Protein AF-A0A1M7YVD9-F1 (afdb_monomer)

Foldseek 3Di:
DLVLLLLQAPLFLDDDLVLLLLLLVHDVVVLVVLVVVLVVLVVQLVVLVVVCVVPVDPVSVVSNVVSVVVSVVSVVVSQVVSCVRRVDRPVDDDDSNRSSVSSCVVRNPLSSCLRRPLVSLLVLVVVCVVVVQLVVQLQVQCVLQQHHVVLVVQCNVCSVVVPPVSNVVSVVVRQVRNCVVVVDDPPDDSFRSLLVCLVVVVHLVQFDPSHDSPGPTRNDNSSNSSSSSSRNSVSVVVVVVVVVVVPPDDD

Solvent-accessible surface area (backbone atoms only — not comparable to full-atom values): 13728 Å² total; per-residue (Å²): 108,73,67,57,57,52,62,59,65,59,48,36,32,66,68,54,73,64,52,42,24,48,58,56,73,45,67,51,69,61,52,52,55,53,51,52,50,40,53,51,32,48,53,52,25,52,50,29,49,52,47,31,73,75,44,83,42,74,66,37,54,49,52,25,52,51,31,45,49,52,28,52,52,47,45,53,50,51,54,51,46,47,26,70,64,56,69,48,60,82,90,55,93,69,56,44,59,56,51,40,54,54,47,34,76,73,57,39,63,61,47,45,39,57,56,72,45,41,62,50,48,52,53,51,51,51,53,33,60,74,37,62,69,46,36,55,37,25,48,50,43,30,49,76,61,40,34,59,57,66,45,54,51,48,29,54,45,17,61,74,71,69,35,61,70,54,29,55,53,28,49,53,54,46,46,53,33,35,43,60,62,70,70,57,71,91,84,63,54,65,44,58,53,53,52,52,40,44,73,70,57,75,46,76,77,56,46,34,92,82,59,82,76,93,60,98,52,54,72,37,46,72,61,45,52,55,48,41,23,45,32,27,26,49,41,56,47,59,56,54,58,61,52,61,74,71,60,78,73,85,128

Structure (mmCIF, N/CA/C/O backbone):
data_AF-A0A1M7YVD9-F1
#
_entry.id   AF-A0A1M7YVD9-F1
#
loop_
_atom_site.group_PDB
_atom_site.id
_atom_site.type_symbol
_atom_site.label_atom_id
_atom_site.label_alt_id
_atom_site.label_comp_id
_atom_site.label_asym_id
_atom_site.label_entity_id
_atom_site.label_seq_id
_atom_site.pdbx_PDB_ins_code
_atom_site.Cartn_x
_atom_site.Cartn_y
_atom_site.Cartn_z
_atom_site.occupancy
_atom_site.B_iso_or_equiv
_atom_site.auth_seq_id
_atom_site.auth_comp_id
_atom_site.auth_asym_id
_atom_site.auth_atom_id
_atom_site.pdbx_PDB_model_num
ATOM 1 N N . MET A 1 1 ? 0.091 18.631 9.055 1.00 53.28 1 MET A N 1
ATOM 2 C CA . MET A 1 1 ? -1.143 17.851 9.308 1.00 53.28 1 MET A CA 1
ATOM 3 C C . MET A 1 1 ? -1.736 17.236 8.032 1.00 53.28 1 MET A C 1
ATOM 5 O O . MET A 1 1 ? -1.751 16.016 7.947 1.00 53.28 1 MET A O 1
ATOM 9 N N . LYS A 1 2 ? -2.105 18.024 7.000 1.00 52.66 2 LYS A N 1
ATOM 10 C CA . LYS A 1 2 ? -2.484 17.508 5.657 1.00 52.66 2 LYS A CA 1
ATOM 11 C C . LYS A 1 2 ? -1.470 16.511 5.047 1.00 52.66 2 LYS A C 1
ATOM 13 O O . LYS A 1 2 ? -1.916 15.484 4.547 1.00 52.66 2 LYS A O 1
ATOM 18 N N . PRO A 1 3 ? -0.136 16.718 5.162 1.00 58.41 3 PRO A N 1
ATOM 19 C CA . PRO A 1 3 ? 0.850 15.744 4.681 1.00 58.41 3 PRO A CA 1
ATOM 20 C C . PRO A 1 3 ? 0.773 14.391 5.394 1.00 58.41 3 PRO A C 1
ATOM 22 O O . PRO A 1 3 ? 0.978 13.362 4.770 1.00 58.41 3 PRO A O 1
ATOM 25 N N . LEU A 1 4 ? 0.427 14.388 6.683 1.00 61.03 4 LEU A N 1
ATOM 26 C CA . LEU A 1 4 ? 0.431 13.184 7.507 1.00 61.03 4 LEU A CA 1
ATOM 27 C C . LEU A 1 4 ? -0.834 12.339 7.286 1.00 61.03 4 LEU A C 1
ATOM 29 O O . LEU A 1 4 ? -0.740 11.124 7.198 1.00 61.03 4 LEU A O 1
ATOM 33 N N . LEU A 1 5 ? -2.000 12.966 7.080 1.00 59.59 5 LEU A N 1
ATOM 34 C CA . LEU A 1 5 ? -3.186 12.250 6.585 1.00 59.59 5 LEU A CA 1
ATOM 35 C C . LEU A 1 5 ? -2.995 11.732 5.151 1.00 59.59 5 LEU A C 1
ATOM 37 O O . LEU A 1 5 ? -3.434 10.625 4.847 1.00 59.59 5 LEU A O 1
ATOM 41 N N . ASN A 1 6 ? -2.311 12.497 4.291 1.00 59.50 6 ASN A N 1
ATOM 42 C CA . ASN A 1 6 ? -1.974 12.052 2.938 1.00 59.50 6 ASN A CA 1
ATOM 43 C C . ASN A 1 6 ? -1.026 10.845 2.944 1.00 59.50 6 ASN A C 1
ATOM 45 O O . ASN A 1 6 ? -1.178 9.958 2.115 1.00 59.50 6 ASN A O 1
ATOM 49 N N . GLN A 1 7 ? -0.101 10.770 3.903 1.00 58.12 7 GLN A N 1
ATOM 50 C CA . GLN A 1 7 ? 0.777 9.609 4.097 1.00 58.12 7 GLN A CA 1
ATOM 51 C C . GLN A 1 7 ? 0.029 8.347 4.564 1.00 58.12 7 GLN A C 1
ATOM 5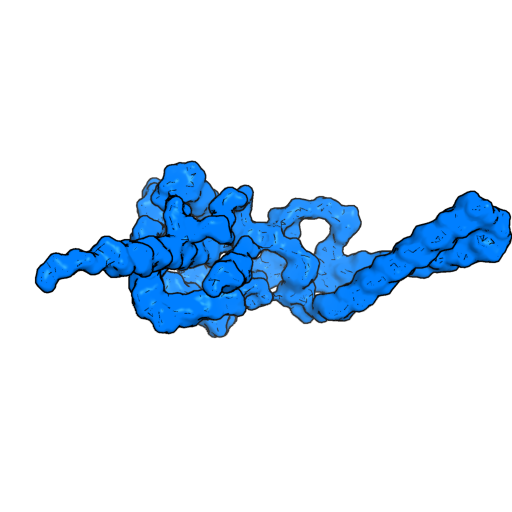3 O O . GLN A 1 7 ? 0.570 7.253 4.472 1.00 58.12 7 GLN A O 1
ATOM 58 N N . LEU A 1 8 ? -1.222 8.472 5.022 1.00 58.28 8 LEU A N 1
ATOM 59 C CA . LEU A 1 8 ? -2.100 7.349 5.373 1.00 58.28 8 LEU A CA 1
ATOM 60 C C . LEU A 1 8 ? -3.037 6.947 4.214 1.00 58.28 8 LEU A C 1
ATOM 62 O O . LEU A 1 8 ? -4.021 6.243 4.438 1.00 58.28 8 LEU A O 1
ATOM 66 N N . ASN A 1 9 ? -2.853 7.454 2.987 1.00 53.44 9 ASN A N 1
ATOM 67 C CA . ASN A 1 9 ? -3.842 7.287 1.909 1.00 53.44 9 ASN A CA 1
ATOM 68 C C . ASN A 1 9 ? -3.882 5.924 1.202 1.00 53.44 9 ASN A C 1
ATOM 70 O O . ASN A 1 9 ? -4.800 5.729 0.416 1.00 53.44 9 ASN A O 1
ATOM 74 N N . ASN A 1 10 ? -3.025 4.961 1.543 1.00 57.19 10 ASN A N 1
ATOM 75 C CA . ASN A 1 10 ? -2.865 3.759 0.716 1.00 57.19 10 ASN A CA 1
ATOM 76 C C . ASN A 1 10 ? -3.497 2.465 1.262 1.00 57.19 10 ASN A C 1
ATOM 78 O O . ASN A 1 10 ? -3.067 1.403 0.855 1.00 57.19 10 ASN A O 1
ATOM 82 N N . TYR A 1 11 ? -4.519 2.479 2.124 1.00 66.44 11 TYR A N 1
ATOM 83 C CA . TYR A 1 11 ? -5.196 1.236 2.589 1.00 66.44 11 TYR A CA 1
ATOM 84 C C . TYR A 1 11 ? -6.133 0.582 1.549 1.00 66.44 11 TYR A C 1
ATOM 86 O O . TYR A 1 11 ? -6.995 -0.229 1.888 1.00 66.44 11 TYR A O 1
ATOM 94 N N . THR A 1 12 ? -6.003 1.014 0.299 1.00 67.56 12 THR A N 1
ATOM 95 C CA . THR A 1 12 ? -6.588 0.420 -0.904 1.00 67.56 12 THR A CA 1
ATOM 96 C C . THR A 1 12 ? -5.657 -0.667 -1.444 1.00 67.56 12 THR A C 1
ATOM 98 O O . THR A 1 12 ? -4.489 -0.727 -1.070 1.00 67.56 12 THR A O 1
ATOM 101 N N . SER A 1 13 ? -6.110 -1.456 -2.412 1.00 61.38 13 SER A N 1
ATOM 102 C CA . SER A 1 13 ? -5.281 -2.441 -3.124 1.00 61.38 13 SER A CA 1
ATOM 103 C C . SER A 1 13 ? -4.131 -1.855 -3.952 1.00 61.38 13 SER A C 1
ATOM 105 O O . SER A 1 13 ? -3.308 -2.596 -4.483 1.00 61.38 13 SER A O 1
ATOM 107 N N . ILE A 1 14 ? -4.049 -0.528 -4.078 1.00 81.19 14 ILE A N 1
ATOM 108 C CA . ILE A 1 14 ? -3.004 0.151 -4.843 1.00 81.19 14 ILE A CA 1
ATOM 109 C C . ILE A 1 14 ? -1.654 0.019 -4.124 1.00 81.19 14 ILE A C 1
ATOM 111 O O . ILE A 1 14 ? -1.308 0.822 -3.258 1.00 81.19 14 ILE A O 1
ATOM 115 N N . LEU A 1 15 ? -0.882 -0.984 -4.536 1.00 85.38 15 LEU A N 1
ATOM 116 C CA . LEU A 1 15 ? 0.539 -1.126 -4.244 1.00 85.38 15 LEU A CA 1
ATOM 117 C C . LEU A 1 15 ? 1.333 -0.700 -5.482 1.00 85.38 15 LEU A C 1
ATOM 119 O O . LEU A 1 15 ? 1.140 -1.250 -6.567 1.00 85.38 15 LEU A O 1
ATOM 123 N N . ASP A 1 16 ? 2.208 0.291 -5.333 1.00 87.94 16 ASP A N 1
ATOM 124 C CA . ASP A 1 16 ? 3.197 0.611 -6.367 1.00 87.94 16 ASP A CA 1
ATOM 125 C C . ASP A 1 16 ? 4.454 -0.264 -6.225 1.00 87.94 16 ASP A C 1
ATOM 127 O O . ASP A 1 16 ? 4.611 -1.028 -5.271 1.00 87.94 16 ASP A O 1
ATOM 131 N N . ILE A 1 17 ? 5.366 -0.142 -7.188 1.00 88.44 17 ILE A N 1
ATOM 132 C CA . ILE A 1 17 ? 6.597 -0.933 -7.227 1.00 88.44 17 ILE A CA 1
ATOM 133 C C . ILE A 1 17 ? 7.493 -0.717 -5.996 1.00 88.44 17 ILE A C 1
ATOM 135 O O . ILE A 1 17 ? 8.147 -1.659 -5.566 1.00 88.44 17 ILE A O 1
ATOM 139 N N . GLU A 1 18 ? 7.495 0.472 -5.384 1.00 91.25 18 GLU A N 1
ATOM 140 C CA . GLU A 1 18 ? 8.253 0.720 -4.152 1.00 91.25 18 GLU A CA 1
ATOM 141 C C . GLU A 1 18 ? 7.679 -0.109 -3.005 1.00 91.25 18 GLU A C 1
ATOM 143 O O . GLU A 1 18 ? 8.423 -0.801 -2.311 1.00 91.25 18 GLU A O 1
ATOM 148 N N . HIS A 1 19 ? 6.351 -0.117 -2.856 1.00 91.62 19 HIS A N 1
ATOM 149 C CA . HIS A 1 19 ? 5.692 -0.953 -1.857 1.00 91.62 19 HIS A CA 1
ATOM 150 C C . HIS A 1 19 ? 5.994 -2.438 -2.070 1.00 91.62 19 HIS A C 1
ATOM 152 O O . HIS A 1 19 ? 6.254 -3.136 -1.095 1.00 91.62 19 HIS A O 1
ATOM 158 N N . LEU A 1 20 ? 5.998 -2.927 -3.316 1.00 93.31 20 LEU A N 1
ATOM 159 C CA . LEU A 1 20 ? 6.309 -4.333 -3.609 1.00 93.31 20 LEU A CA 1
ATOM 160 C C . LEU A 1 20 ? 7.715 -4.717 -3.141 1.00 93.31 20 LEU A C 1
ATOM 162 O O . LEU A 1 20 ? 7.870 -5.734 -2.470 1.00 93.31 20 LEU A O 1
ATOM 166 N N . TYR A 1 21 ? 8.714 -3.882 -3.434 1.00 94.12 21 TYR A N 1
ATOM 167 C CA . TYR A 1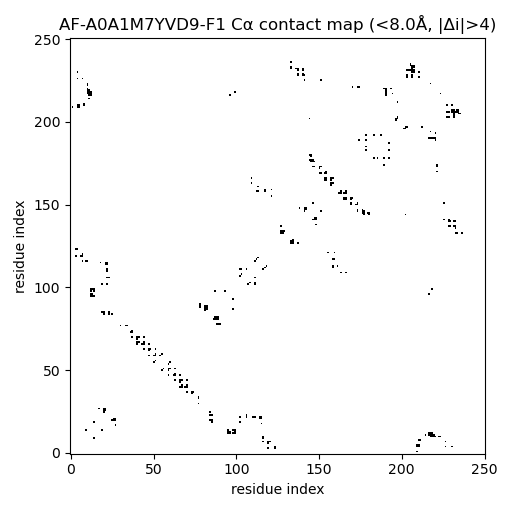 21 ? 10.089 -4.088 -2.974 1.00 94.12 21 TYR A CA 1
ATOM 168 C C . TYR A 1 21 ? 10.193 -4.034 -1.444 1.00 94.12 21 TYR A C 1
ATOM 170 O O . TYR A 1 21 ? 10.809 -4.904 -0.834 1.00 94.12 21 TYR A O 1
ATOM 178 N N . VAL A 1 22 ? 9.527 -3.069 -0.804 1.00 93.00 22 VAL A N 1
ATOM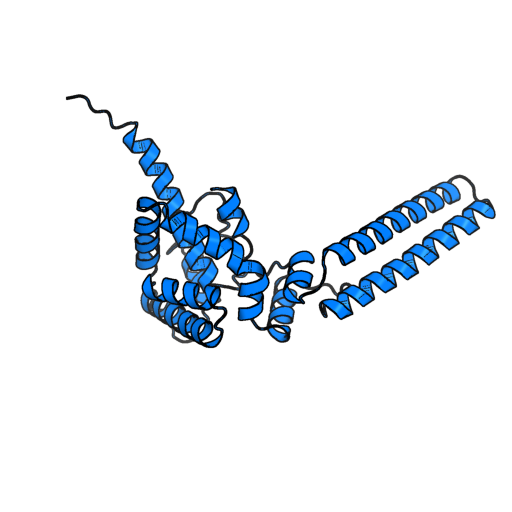 179 C CA . VAL A 1 22 ? 9.513 -2.944 0.663 1.00 93.00 22 VAL A CA 1
ATOM 180 C C . VAL A 1 22 ? 8.846 -4.152 1.331 1.00 93.00 22 VAL A C 1
ATOM 182 O O . VAL A 1 22 ? 9.345 -4.645 2.339 1.00 93.00 22 VAL A O 1
ATOM 185 N N . ILE A 1 23 ? 7.747 -4.665 0.771 1.00 94.31 23 ILE A N 1
ATOM 186 C CA . ILE A 1 23 ? 7.082 -5.878 1.266 1.00 94.31 23 ILE A CA 1
ATOM 187 C C . ILE A 1 23 ? 7.981 -7.105 1.060 1.00 94.31 23 ILE A C 1
ATOM 189 O O . ILE A 1 23 ? 8.101 -7.916 1.977 1.00 94.31 23 ILE A O 1
ATOM 193 N N . ALA A 1 24 ? 8.642 -7.222 -0.093 1.00 94.00 24 ALA A N 1
ATOM 194 C CA . ALA A 1 24 ? 9.581 -8.306 -0.377 1.00 94.00 24 ALA A CA 1
ATOM 195 C C . ALA A 1 24 ? 10.853 -8.262 0.493 1.00 94.00 24 ALA A C 1
ATOM 197 O O . ALA A 1 24 ? 11.535 -9.273 0.631 1.00 94.00 24 ALA A O 1
ATOM 198 N N . GLY A 1 25 ? 11.152 -7.118 1.121 1.00 92.88 25 GLY A N 1
ATOM 199 C CA . GLY A 1 25 ? 12.389 -6.908 1.876 1.00 92.88 25 GLY A CA 1
ATOM 200 C C . GLY A 1 25 ? 13.597 -6.601 0.985 1.00 92.88 25 GLY A C 1
ATOM 201 O O . GLY A 1 25 ? 14.733 -6.784 1.416 1.00 92.88 25 GLY A O 1
ATOM 202 N N . GLU A 1 26 ? 13.353 -6.131 -0.237 1.00 93.62 26 GLU A N 1
ATOM 203 C CA . GLU A 1 26 ? 14.354 -5.924 -1.283 1.00 93.62 26 GLU A CA 1
ATOM 204 C C . GLU A 1 26 ? 14.733 -4.441 -1.452 1.00 93.62 26 GLU A C 1
ATOM 206 O O . GLU A 1 26 ? 13.961 -3.523 -1.152 1.00 93.62 26 GLU A O 1
ATOM 211 N N . ASP A 1 27 ? 15.940 -4.182 -1.966 1.00 88.94 27 ASP A N 1
ATOM 212 C CA . ASP A 1 27 ? 16.470 -2.821 -2.120 1.00 88.94 27 ASP A CA 1
ATOM 213 C C . ASP A 1 27 ? 15.881 -2.094 -3.342 1.00 88.94 27 ASP A C 1
ATOM 215 O O . ASP A 1 27 ? 16.380 -2.170 -4.471 1.00 88.94 27 ASP A O 1
ATOM 219 N N . TYR A 1 28 ? 14.848 -1.289 -3.092 1.00 90.94 28 TYR A N 1
ATOM 220 C CA . TYR A 1 28 ? 14.235 -0.431 -4.106 1.00 90.94 28 TYR A CA 1
ATOM 221 C C . TYR A 1 28 ? 15.222 0.557 -4.766 1.00 90.94 28 TYR A C 1
ATOM 223 O O . TYR A 1 28 ? 15.059 0.934 -5.931 1.00 90.94 28 TYR A O 1
ATOM 231 N N . SER A 1 29 ? 16.286 0.976 -4.071 1.00 92.00 29 SER A N 1
ATOM 232 C CA . SER A 1 29 ? 17.274 1.904 -4.634 1.00 92.00 29 SER A CA 1
ATOM 233 C C . SER A 1 29 ? 18.120 1.247 -5.732 1.00 92.00 29 SER A C 1
ATOM 235 O O . SER A 1 29 ? 18.420 1.880 -6.756 1.00 92.00 29 SER A O 1
ATOM 237 N N . ALA A 1 30 ? 18.429 -0.044 -5.577 1.00 90.00 30 ALA A N 1
ATOM 238 C CA . ALA A 1 30 ? 19.088 -0.845 -6.598 1.00 90.00 30 ALA A CA 1
ATOM 239 C C . ALA A 1 30 ? 18.198 -1.004 -7.840 1.00 90.00 30 ALA A C 1
ATOM 241 O O . ALA A 1 30 ? 18.676 -0.791 -8.962 1.00 90.00 30 ALA A O 1
ATOM 242 N N . PHE A 1 31 ? 16.900 -1.271 -7.648 1.00 92.38 31 PHE A N 1
ATOM 243 C CA . PHE A 1 31 ? 15.910 -1.279 -8.729 1.00 92.38 31 PHE A CA 1
ATOM 244 C C . PHE A 1 31 ? 15.888 0.058 -9.484 1.00 92.38 31 PHE A C 1
ATOM 246 O O . PHE A 1 31 ? 16.032 0.086 -10.708 1.00 92.38 31 PHE A O 1
ATOM 253 N N . LEU A 1 32 ? 15.793 1.186 -8.771 1.00 93.50 32 LEU A N 1
ATOM 254 C CA . LEU A 1 32 ? 15.747 2.517 -9.385 1.00 93.50 32 LEU A CA 1
ATOM 255 C C . LEU A 1 32 ? 16.978 2.808 -10.250 1.00 93.50 32 LEU A C 1
ATOM 257 O O . LEU A 1 32 ? 16.860 3.430 -11.311 1.00 93.50 32 LEU A O 1
ATOM 261 N N . LYS A 1 33 ? 18.163 2.362 -9.821 1.00 92.56 33 LYS A N 1
ATOM 262 C CA . LYS A 1 33 ? 19.398 2.506 -10.601 1.00 92.56 33 LYS A CA 1
ATOM 263 C C . LYS A 1 33 ? 19.323 1.725 -11.916 1.00 92.56 33 LYS A C 1
ATOM 265 O O . LYS A 1 33 ? 19.666 2.280 -12.961 1.00 92.56 33 LYS A O 1
ATOM 270 N N . GLN A 1 34 ? 18.853 0.478 -11.877 1.00 91.06 34 GLN A N 1
ATOM 271 C CA . GLN A 1 34 ? 18.685 -0.353 -13.075 1.00 91.06 34 GLN A CA 1
ATOM 272 C C . GLN A 1 34 ? 17.603 0.211 -14.006 1.00 91.06 34 GLN A C 1
ATOM 274 O O . GLN A 1 34 ? 17.831 0.361 -15.206 1.00 91.06 34 GLN A O 1
ATOM 279 N N . TYR A 1 35 ? 16.461 0.627 -13.457 1.00 93.31 35 TYR A N 1
ATOM 280 C CA . TYR A 1 35 ? 15.385 1.257 -14.220 1.00 93.31 35 TYR A CA 1
ATOM 281 C C . TYR A 1 35 ? 15.864 2.511 -14.968 1.00 93.31 35 TYR A C 1
ATOM 283 O O . TYR A 1 35 ? 15.629 2.655 -16.169 1.00 93.31 35 TYR A O 1
ATOM 291 N N . ARG A 1 36 ? 16.621 3.396 -14.302 1.00 95.50 36 ARG A N 1
ATOM 292 C CA . ARG A 1 36 ? 17.217 4.583 -14.945 1.00 95.50 36 ARG A CA 1
ATOM 293 C C . ARG A 1 36 ? 18.151 4.216 -16.097 1.00 95.50 36 ARG A C 1
ATOM 295 O O . ARG A 1 36 ? 18.177 4.924 -17.104 1.00 95.50 36 ARG A O 1
ATOM 302 N N . HIS A 1 37 ? 18.889 3.116 -15.976 1.00 96.19 37 HIS A N 1
ATOM 303 C CA . HIS A 1 37 ? 19.753 2.632 -17.047 1.00 96.19 37 HIS A CA 1
ATOM 304 C C . HIS A 1 37 ? 18.944 2.148 -18.264 1.00 96.19 37 HIS A C 1
ATOM 306 O O . HIS A 1 37 ? 19.262 2.520 -19.394 1.00 96.19 37 HIS A O 1
ATOM 312 N N . VAL A 1 38 ? 17.836 1.429 -18.051 1.00 95.56 38 VAL A N 1
ATOM 313 C CA . VAL A 1 38 ? 16.900 1.048 -19.129 1.00 95.56 38 VAL A CA 1
ATOM 314 C C . VAL A 1 38 ? 16.303 2.280 -19.819 1.00 95.56 38 VAL A C 1
ATOM 316 O O . VAL A 1 38 ? 16.230 2.324 -21.051 1.00 95.56 38 VAL A O 1
ATOM 319 N N . VAL A 1 39 ? 15.918 3.311 -19.058 1.00 96.31 39 VAL A N 1
ATOM 320 C CA . VAL A 1 39 ? 15.420 4.584 -19.614 1.00 96.31 39 VAL A CA 1
ATOM 321 C C . VAL A 1 39 ? 16.489 5.260 -20.478 1.00 96.31 39 VAL A C 1
ATOM 323 O O . VAL A 1 39 ? 16.202 5.674 -21.603 1.00 96.31 39 VAL A O 1
ATOM 326 N N . TYR A 1 40 ? 17.737 5.313 -20.005 1.00 97.38 40 TYR A N 1
ATOM 327 C CA . TYR A 1 40 ? 18.863 5.837 -20.780 1.00 97.38 40 TYR A CA 1
ATOM 328 C C . TYR A 1 40 ? 19.062 5.076 -22.103 1.00 97.38 40 TYR A C 1
ATOM 330 O O . TYR A 1 40 ? 19.119 5.696 -23.168 1.00 97.38 40 TYR A O 1
ATOM 338 N N . LEU A 1 41 ? 19.096 3.739 -22.067 1.00 97.56 41 LEU A N 1
ATOM 339 C CA . LEU A 1 41 ? 19.253 2.902 -23.265 1.00 97.56 41 LEU A CA 1
ATOM 340 C C . LEU A 1 41 ? 18.075 3.044 -24.237 1.00 97.56 41 LEU A C 1
ATOM 342 O O . LEU A 1 41 ? 18.256 2.983 -25.457 1.00 97.56 41 LEU A O 1
ATOM 346 N N . THR A 1 42 ? 16.874 3.289 -23.713 1.00 96.81 42 THR A N 1
ATOM 347 C CA . THR A 1 42 ? 15.686 3.602 -24.516 1.00 96.81 42 THR A CA 1
ATOM 348 C C . THR A 1 42 ? 15.868 4.918 -25.268 1.00 96.81 42 THR A C 1
ATOM 350 O O . THR A 1 42 ? 15.675 4.956 -26.485 1.00 96.81 42 THR A O 1
ATOM 353 N N . GLY A 1 43 ? 16.323 5.973 -24.586 1.00 97.25 43 GLY A N 1
ATOM 354 C CA . GLY A 1 43 ? 16.640 7.258 -25.216 1.00 97.25 43 GLY A CA 1
ATOM 355 C C . GLY A 1 43 ? 17.745 7.142 -26.271 1.00 97.25 43 GLY A C 1
ATOM 356 O O . GLY A 1 43 ? 17.617 7.681 -27.370 1.00 97.25 43 GLY A O 1
ATOM 357 N N . LEU A 1 44 ? 18.796 6.366 -25.990 1.00 97.44 44 LEU A N 1
ATOM 358 C CA . LEU A 1 44 ? 19.880 6.105 -26.940 1.00 97.44 44 LEU A CA 1
ATOM 359 C C . LEU A 1 44 ? 19.382 5.364 -28.192 1.00 97.44 44 LEU A C 1
ATOM 361 O O . LEU A 1 44 ? 19.751 5.707 -29.317 1.00 97.44 44 LEU A O 1
ATOM 365 N N . THR A 1 45 ? 18.505 4.376 -28.012 1.00 97.19 45 THR A N 1
ATOM 366 C CA . THR A 1 45 ? 17.895 3.625 -29.118 1.00 97.19 45 THR A CA 1
ATOM 367 C C . THR A 1 45 ? 17.028 4.533 -29.990 1.00 97.19 45 THR A C 1
ATOM 369 O O . THR A 1 45 ? 17.148 4.504 -31.218 1.00 97.19 45 THR A O 1
ATOM 372 N N . GLN A 1 46 ? 16.209 5.392 -29.376 1.00 97.12 46 GLN A N 1
ATOM 373 C CA . GLN A 1 46 ? 15.394 6.386 -30.083 1.00 97.12 46 GLN A CA 1
ATOM 374 C C . GLN A 1 46 ? 16.260 7.402 -30.839 1.00 97.12 46 GLN A C 1
ATOM 376 O O . GLN A 1 46 ? 15.988 7.698 -32.004 1.00 97.12 46 GLN A O 1
ATOM 381 N N . TYR A 1 47 ? 17.340 7.891 -30.223 1.00 97.56 47 TYR A N 1
ATOM 382 C CA . TYR A 1 47 ? 18.298 8.782 -30.876 1.00 97.56 47 TYR A CA 1
ATOM 383 C C . TYR A 1 47 ? 18.868 8.147 -32.150 1.00 97.56 47 TYR A C 1
ATOM 385 O O . TYR A 1 47 ? 18.781 8.736 -33.230 1.00 97.56 47 TYR A O 1
ATOM 393 N N . TRP A 1 48 ? 19.390 6.921 -32.063 1.00 97.56 48 TRP A N 1
ATOM 394 C CA . TRP A 1 48 ? 19.965 6.246 -33.228 1.00 97.56 48 TRP A CA 1
ATOM 395 C C . TRP A 1 48 ? 18.921 5.879 -34.280 1.00 97.56 48 TRP A C 1
ATOM 397 O O . TRP A 1 48 ? 19.217 5.928 -35.474 1.00 97.56 48 TRP A O 1
ATOM 407 N N . GLN A 1 49 ? 17.681 5.601 -33.873 1.00 96.94 49 GLN A N 1
ATOM 408 C CA . GLN A 1 49 ? 16.566 5.435 -34.801 1.00 96.94 49 GLN A CA 1
ATOM 409 C C . GLN A 1 49 ? 16.301 6.720 -35.601 1.00 96.94 49 GLN A C 1
ATOM 411 O O . GLN A 1 49 ? 16.085 6.659 -36.813 1.00 96.94 49 GLN A O 1
ATOM 416 N N . LEU A 1 50 ? 16.345 7.891 -34.955 1.00 96.88 50 LEU A N 1
ATOM 417 C CA . LEU A 1 50 ? 16.205 9.182 -35.632 1.00 96.88 50 LEU A CA 1
ATOM 418 C C . LEU A 1 50 ? 17.378 9.452 -36.581 1.00 96.88 50 LEU A C 1
ATOM 420 O O . LEU A 1 50 ? 17.153 9.872 -37.716 1.00 96.88 50 LEU A O 1
ATOM 424 N N . GLN A 1 51 ? 18.615 9.163 -36.166 1.00 96.81 51 GLN A N 1
ATOM 425 C CA . GLN A 1 51 ? 19.786 9.305 -37.041 1.00 96.81 51 GLN A CA 1
ATOM 426 C C . GLN A 1 51 ? 19.706 8.383 -38.264 1.00 96.81 51 GLN A C 1
ATOM 428 O O . GLN A 1 51 ? 20.018 8.806 -39.374 1.00 96.81 51 GLN A O 1
ATOM 433 N N . LEU A 1 52 ? 19.213 7.153 -38.093 1.00 94.75 52 LEU A N 1
ATOM 434 C CA . LEU A 1 52 ? 18.940 6.220 -39.189 1.00 94.75 52 LEU A CA 1
ATOM 435 C C . LEU A 1 52 ? 17.904 6.743 -40.181 1.00 94.75 52 LEU A C 1
ATOM 437 O O . LEU A 1 52 ? 18.084 6.594 -41.390 1.00 94.75 52 LEU A O 1
ATOM 441 N N . LYS A 1 53 ? 16.819 7.342 -39.672 1.00 94.69 53 LYS A N 1
ATOM 442 C CA . LYS A 1 53 ? 15.782 7.962 -40.505 1.00 94.69 53 LYS A CA 1
ATOM 443 C C . LYS A 1 53 ? 16.340 9.143 -41.301 1.00 94.69 53 LYS A C 1
ATOM 445 O O . LYS A 1 53 ? 15.971 9.296 -42.459 1.00 94.69 53 LYS A O 1
ATOM 450 N N . LYS A 1 54 ? 17.250 9.931 -40.712 1.00 94.69 54 LYS A N 1
ATOM 451 C CA . LYS A 1 54 ? 17.923 11.058 -41.381 1.00 94.69 54 LYS A CA 1
ATOM 452 C C . LYS A 1 54 ? 18.951 10.602 -42.418 1.00 94.69 54 LYS A C 1
ATOM 454 O O . LYS A 1 54 ? 18.986 11.135 -43.520 1.00 94.69 54 LYS A O 1
ATOM 459 N N . ARG A 1 55 ? 19.806 9.635 -42.071 1.00 92.62 55 ARG A N 1
ATOM 460 C CA . ARG A 1 55 ? 20.875 9.136 -42.946 1.00 92.62 55 ARG A CA 1
ATOM 461 C C . ARG A 1 55 ? 21.111 7.645 -42.715 1.00 92.62 55 ARG A C 1
ATOM 463 O O . ARG A 1 55 ? 21.598 7.227 -41.663 1.00 92.62 55 ARG A O 1
ATOM 470 N N . ARG A 1 56 ? 20.829 6.836 -43.737 1.00 90.25 56 ARG A N 1
ATOM 471 C CA . ARG A 1 56 ? 20.988 5.372 -43.707 1.00 90.25 56 ARG A CA 1
ATOM 472 C C . ARG A 1 56 ? 22.437 4.945 -43.978 1.00 90.25 56 ARG A C 1
ATOM 474 O O . ARG A 1 56 ? 22.720 4.319 -44.991 1.00 90.25 56 ARG A O 1
ATOM 481 N N . THR A 1 57 ? 23.364 5.303 -43.090 1.00 95.00 57 THR A N 1
ATOM 482 C CA . THR A 1 57 ? 24.765 4.846 -43.169 1.00 95.00 57 THR A CA 1
ATOM 483 C C . THR A 1 57 ? 24.948 3.493 -42.479 1.00 95.00 57 THR A C 1
ATOM 485 O O . THR A 1 57 ? 24.213 3.162 -41.545 1.00 95.00 57 THR A O 1
ATOM 488 N N . ALA A 1 58 ? 25.968 2.730 -42.887 1.00 93.75 58 ALA A N 1
ATOM 489 C CA . ALA A 1 58 ? 26.349 1.487 -42.209 1.00 93.75 58 ALA A CA 1
ATOM 490 C C . ALA A 1 58 ? 26.692 1.717 -40.722 1.00 93.75 58 ALA A C 1
ATOM 492 O O . ALA A 1 58 ? 26.326 0.911 -39.871 1.00 93.75 58 ALA A O 1
ATOM 493 N N . SER A 1 59 ? 27.317 2.857 -40.399 1.00 94.31 59 SER A N 1
ATOM 494 C CA . SER A 1 59 ? 27.618 3.254 -39.016 1.00 94.31 59 SER A CA 1
ATOM 495 C C . SER A 1 59 ? 26.347 3.475 -38.183 1.00 94.31 59 SER A C 1
ATOM 497 O O . SER A 1 59 ? 26.183 2.866 -37.128 1.00 94.31 59 SER A O 1
ATOM 499 N N . ASN A 1 60 ? 25.378 4.243 -38.695 1.00 94.06 60 ASN A N 1
ATOM 500 C CA . ASN A 1 60 ? 24.113 4.484 -37.992 1.00 94.06 60 ASN A CA 1
ATOM 501 C C . ASN A 1 60 ? 23.309 3.186 -37.806 1.00 94.06 60 ASN A C 1
ATOM 503 O O . ASN A 1 60 ? 22.705 2.974 -36.755 1.00 94.06 60 ASN A O 1
ATOM 507 N N . GLN A 1 61 ? 23.321 2.295 -38.807 1.00 94.38 61 GLN A N 1
ATOM 508 C CA . GLN A 1 61 ? 22.725 0.960 -38.688 1.00 94.38 61 GLN A CA 1
ATOM 509 C C . GLN A 1 61 ? 23.392 0.135 -37.582 1.00 94.38 61 GLN A C 1
ATOM 511 O O . GLN A 1 61 ? 22.684 -0.511 -36.807 1.00 94.38 61 GLN A O 1
ATOM 516 N N . LYS A 1 62 ? 24.728 0.163 -37.494 1.00 96.50 62 LYS A N 1
ATOM 517 C CA . LYS A 1 62 ? 25.493 -0.533 -36.454 1.00 96.50 62 LYS A CA 1
ATOM 518 C C . LYS A 1 62 ? 25.137 -0.007 -35.061 1.00 96.50 62 LYS A C 1
ATOM 520 O O . LYS A 1 62 ? 24.687 -0.793 -34.232 1.00 96.50 62 LYS A O 1
ATOM 525 N N . HIS A 1 63 ? 25.220 1.304 -34.839 1.00 96.75 63 HIS A N 1
ATOM 526 C CA . HIS A 1 63 ? 24.922 1.908 -33.538 1.00 96.75 63 HIS A CA 1
ATOM 527 C C . HIS A 1 63 ? 23.481 1.675 -33.075 1.00 96.75 63 HIS A C 1
ATOM 529 O O . HIS A 1 63 ? 23.249 1.369 -31.909 1.00 96.75 63 HIS A O 1
ATOM 535 N N . PHE A 1 64 ? 22.503 1.745 -33.982 1.00 97.25 64 PHE A N 1
ATOM 536 C CA . PHE A 1 64 ? 21.120 1.413 -33.638 1.00 97.25 64 PHE A CA 1
ATOM 537 C C . PHE A 1 64 ? 20.953 -0.051 -33.229 1.00 97.25 64 PHE A C 1
ATOM 539 O O . PHE A 1 64 ? 20.258 -0.334 -32.257 1.00 97.25 64 PHE A O 1
ATOM 546 N N . ARG A 1 65 ? 21.577 -0.991 -33.953 1.00 96.88 65 ARG A N 1
ATOM 547 C CA . ARG A 1 65 ? 21.519 -2.419 -33.603 1.00 96.88 65 ARG A CA 1
ATOM 548 C C . ARG A 1 65 ? 22.169 -2.686 -32.248 1.00 96.88 65 ARG A C 1
ATOM 550 O O . ARG A 1 65 ? 21.604 -3.436 -31.459 1.00 96.88 65 ARG A O 1
ATOM 557 N N . GLU A 1 66 ? 23.313 -2.063 -31.974 1.00 97.19 66 GLU A N 1
ATOM 558 C CA . GLU A 1 66 ? 24.014 -2.165 -30.689 1.00 97.19 66 GLU A CA 1
ATOM 559 C C . GLU A 1 66 ? 23.167 -1.602 -29.543 1.00 97.19 66 GLU A C 1
ATOM 561 O O . GLU A 1 66 ? 22.923 -2.312 -28.568 1.00 97.19 66 GLU A O 1
ATOM 566 N N . ALA A 1 67 ? 22.642 -0.381 -29.691 1.00 96.12 67 ALA A N 1
ATOM 567 C CA . ALA A 1 67 ? 21.785 0.251 -28.689 1.00 96.12 67 ALA A CA 1
ATOM 568 C C . ALA A 1 67 ? 20.509 -0.564 -28.433 1.00 96.12 67 ALA A C 1
ATOM 570 O O . ALA A 1 67 ? 20.181 -0.843 -27.283 1.00 96.12 67 ALA A O 1
ATOM 571 N N . ARG A 1 68 ? 19.842 -1.035 -29.497 1.00 97.31 68 ARG A N 1
ATOM 572 C CA . ARG A 1 68 ? 18.638 -1.870 -29.390 1.00 97.31 68 ARG A CA 1
ATOM 573 C C . ARG A 1 68 ? 18.923 -3.205 -28.700 1.00 97.31 68 ARG A C 1
ATOM 575 O O . ARG A 1 68 ? 18.110 -3.653 -27.898 1.00 97.31 68 ARG A O 1
ATOM 582 N N . LYS A 1 69 ? 20.060 -3.849 -28.996 1.00 97.81 69 LYS A N 1
ATOM 583 C CA . LYS A 1 69 ? 20.468 -5.099 -28.336 1.00 97.81 69 LYS A CA 1
ATOM 584 C C . LYS A 1 69 ? 20.758 -4.868 -26.852 1.00 97.81 69 LYS A C 1
ATOM 586 O O . LYS A 1 69 ? 20.288 -5.639 -26.024 1.00 97.81 69 LYS A O 1
ATOM 591 N N . ALA A 1 70 ? 21.489 -3.804 -26.517 1.00 96.75 70 ALA A N 1
ATOM 592 C CA . ALA A 1 70 ? 21.767 -3.438 -25.130 1.00 96.75 70 ALA A CA 1
ATOM 593 C C . ALA A 1 70 ? 20.473 -3.140 -24.356 1.00 96.75 70 ALA A C 1
ATOM 595 O O . ALA A 1 70 ? 20.279 -3.679 -23.271 1.00 96.75 70 ALA A O 1
ATOM 596 N N . GLN A 1 71 ? 19.558 -2.360 -24.943 1.00 96.94 71 GLN A N 1
ATOM 597 C CA . GLN A 1 71 ? 18.247 -2.065 -24.363 1.00 96.94 71 GLN A CA 1
ATOM 598 C C . GLN A 1 71 ? 17.442 -3.345 -24.100 1.00 96.94 71 GLN A C 1
ATOM 600 O O . GLN A 1 71 ? 16.913 -3.508 -23.006 1.00 96.94 71 GLN A O 1
ATOM 605 N N . ALA A 1 72 ? 17.359 -4.252 -25.079 1.00 95.81 72 ALA A N 1
ATOM 606 C CA . ALA A 1 72 ? 16.609 -5.500 -24.941 1.00 95.81 72 ALA A CA 1
ATOM 607 C C . ALA A 1 72 ? 17.181 -6.398 -23.833 1.00 95.81 72 ALA A C 1
ATOM 609 O O . ALA A 1 72 ? 16.424 -6.895 -23.002 1.00 95.81 72 ALA A O 1
ATOM 610 N N . ASN A 1 73 ? 18.508 -6.555 -23.787 1.00 96.06 73 ASN A N 1
ATOM 611 C CA . ASN A 1 73 ? 19.180 -7.339 -22.752 1.00 96.06 73 ASN A CA 1
ATOM 612 C C . ASN A 1 73 ? 18.937 -6.757 -21.352 1.00 96.06 73 ASN A C 1
ATOM 614 O O . ASN A 1 73 ? 18.621 -7.498 -20.424 1.00 96.06 73 ASN A O 1
ATOM 618 N N . GLU A 1 74 ? 19.063 -5.436 -21.200 1.00 95.06 74 GLU A N 1
ATOM 619 C CA . GLU A 1 74 ? 18.883 -4.782 -19.901 1.00 95.06 74 GLU A CA 1
ATOM 620 C C . GLU A 1 74 ? 17.416 -4.803 -19.454 1.00 95.06 74 GLU A C 1
ATOM 622 O O . GLU A 1 74 ? 17.128 -5.037 -18.284 1.00 95.06 74 GLU A O 1
ATOM 627 N N . TYR A 1 75 ? 16.473 -4.637 -20.385 1.00 94.50 75 TYR A N 1
ATOM 628 C CA . TYR A 1 75 ? 15.047 -4.778 -20.099 1.00 94.50 75 TYR A CA 1
ATOM 629 C C . TYR A 1 75 ? 14.696 -6.205 -19.655 1.00 94.50 75 TYR A C 1
ATOM 631 O O . TYR A 1 75 ? 14.011 -6.394 -18.651 1.00 94.50 75 TYR A O 1
ATOM 639 N N . GLN A 1 76 ? 15.215 -7.224 -20.347 1.00 93.94 76 GLN A N 1
ATOM 640 C CA . GLN A 1 76 ? 15.020 -8.619 -19.953 1.00 93.94 76 GLN A CA 1
ATOM 641 C C . GLN A 1 76 ? 15.605 -8.899 -18.563 1.00 93.94 76 GLN A C 1
ATOM 643 O O . GLN A 1 76 ? 14.963 -9.558 -17.744 1.00 93.94 76 GLN A O 1
ATOM 648 N N . ARG A 1 77 ? 16.793 -8.365 -18.264 1.00 93.50 77 ARG A N 1
ATOM 649 C CA . ARG A 1 77 ? 17.396 -8.474 -16.933 1.00 93.50 77 ARG A CA 1
ATOM 650 C C . ARG A 1 77 ? 16.520 -7.817 -15.865 1.00 93.50 77 ARG A C 1
ATOM 652 O O . ARG A 1 77 ? 16.240 -8.456 -14.857 1.00 93.50 77 ARG A O 1
ATOM 659 N N . LEU A 1 78 ? 16.053 -6.590 -16.107 1.00 93.88 78 LEU A N 1
ATOM 660 C CA . LEU A 1 78 ? 15.192 -5.853 -15.181 1.00 93.88 78 LEU A CA 1
ATOM 661 C C . LEU A 1 78 ? 13.881 -6.606 -14.910 1.00 93.88 78 LEU A C 1
ATOM 663 O O . LEU A 1 78 ? 13.521 -6.809 -13.758 1.00 93.88 78 LEU A O 1
ATOM 667 N N . THR A 1 79 ? 13.189 -7.058 -15.960 1.00 92.88 79 THR A N 1
ATOM 668 C CA . THR A 1 79 ? 11.925 -7.813 -15.829 1.00 92.88 79 THR A CA 1
ATOM 669 C C . THR A 1 79 ? 12.111 -9.115 -15.044 1.00 92.88 79 THR A C 1
ATOM 671 O O . THR A 1 79 ? 11.299 -9.433 -14.178 1.00 92.88 79 THR A O 1
ATOM 674 N N . SER A 1 80 ? 13.215 -9.831 -15.288 1.00 93.00 80 SER A N 1
ATOM 675 C CA . SER A 1 80 ? 13.547 -11.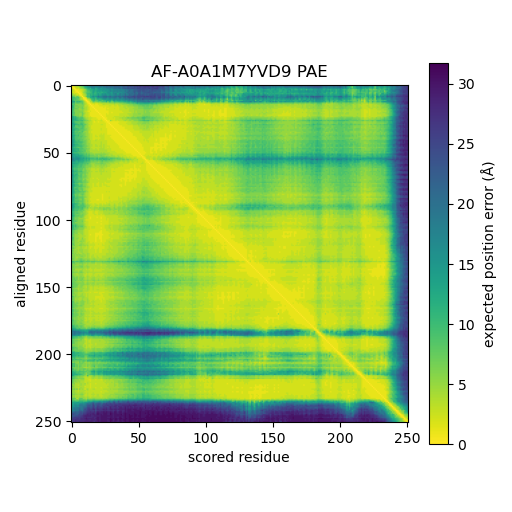067 -14.571 1.00 93.00 80 SER A CA 1
ATOM 676 C C . SER A 1 80 ? 13.840 -10.802 -13.096 1.00 93.00 80 SER A C 1
ATOM 678 O O . SER A 1 80 ? 13.378 -11.556 -12.246 1.00 93.00 80 SER A O 1
ATOM 680 N N . GLN A 1 81 ? 14.570 -9.725 -12.794 1.00 93.00 81 GLN A N 1
ATOM 681 C CA . GLN A 1 81 ? 14.890 -9.332 -11.425 1.00 93.00 81 GLN A CA 1
ATOM 682 C C . GLN A 1 81 ? 13.624 -8.956 -10.650 1.00 93.00 81 GLN A C 1
ATOM 684 O O . GLN A 1 81 ? 13.408 -9.484 -9.569 1.00 93.00 81 GLN A O 1
ATOM 689 N N . ILE A 1 82 ? 12.735 -8.140 -11.232 1.00 93.25 82 ILE A N 1
ATOM 690 C CA . ILE A 1 82 ? 11.460 -7.779 -10.587 1.00 93.25 82 ILE A CA 1
ATOM 691 C C . ILE A 1 82 ? 10.667 -9.036 -10.224 1.00 93.25 82 ILE A C 1
ATOM 693 O O . ILE A 1 82 ? 10.163 -9.143 -9.108 1.00 93.25 82 ILE A O 1
ATOM 697 N N . TYR A 1 83 ? 10.572 -10.005 -11.137 1.00 93.88 83 TYR A N 1
ATOM 698 C CA . TYR A 1 83 ? 9.875 -11.257 -10.851 1.00 93.88 83 TYR A CA 1
ATOM 699 C C . TYR A 1 83 ? 10.583 -12.095 -9.777 1.00 93.88 83 TYR A C 1
ATOM 701 O O . TYR A 1 83 ? 9.920 -12.739 -8.970 1.00 93.88 83 TYR A O 1
ATOM 709 N N . GLN A 1 84 ? 11.915 -12.118 -9.740 1.00 93.56 84 GLN A N 1
ATOM 710 C CA . GLN A 1 84 ? 12.658 -12.835 -8.699 1.00 93.56 84 GLN A CA 1
ATOM 711 C C . GLN A 1 84 ? 12.434 -12.219 -7.316 1.00 93.56 84 GLN A C 1
ATOM 713 O O . GLN A 1 84 ? 12.147 -12.961 -6.378 1.00 93.56 84 GLN A O 1
ATOM 718 N N . ASP A 1 85 ? 12.496 -10.892 -7.243 1.00 92.94 85 ASP A N 1
ATOM 719 C CA . ASP A 1 85 ? 12.378 -10.103 -6.018 1.00 92.94 85 ASP A CA 1
ATOM 720 C C . ASP A 1 85 ? 10.943 -10.124 -5.475 1.00 92.94 85 ASP A C 1
ATOM 722 O O . ASP A 1 85 ? 10.710 -10.350 -4.295 1.00 92.94 85 ASP A O 1
ATOM 726 N N . THR A 1 86 ? 9.956 -9.905 -6.350 1.00 92.62 86 THR A N 1
ATOM 727 C CA . THR A 1 86 ? 8.569 -9.603 -5.942 1.00 92.62 86 THR A CA 1
ATOM 728 C C . THR A 1 86 ? 7.552 -10.672 -6.337 1.00 92.62 86 THR A C 1
ATOM 730 O O . THR A 1 86 ? 6.386 -10.591 -5.954 1.00 92.62 86 THR A O 1
ATOM 733 N N . ARG A 1 87 ? 7.952 -11.645 -7.170 1.00 91.81 87 ARG A N 1
ATOM 734 C CA . ARG A 1 87 ? 7.064 -12.626 -7.833 1.00 91.81 87 ARG A CA 1
ATOM 735 C C . ARG A 1 87 ? 5.951 -12.011 -8.686 1.00 91.81 87 ARG A C 1
ATOM 737 O O . ARG A 1 87 ? 5.036 -12.723 -9.099 1.00 91.81 87 ARG A O 1
ATOM 744 N N . ILE A 1 88 ? 6.040 -10.720 -9.002 1.00 92.12 88 ILE A N 1
ATOM 745 C CA . ILE A 1 88 ? 5.131 -10.041 -9.925 1.00 92.12 88 ILE A CA 1
ATOM 746 C C . ILE A 1 88 ? 5.707 -10.105 -11.339 1.00 92.12 88 ILE A C 1
ATOM 748 O O . ILE A 1 88 ? 6.806 -9.616 -11.606 1.00 92.12 88 ILE A O 1
ATOM 752 N N . ASP A 1 89 ? 4.957 -10.709 -12.263 1.00 90.50 89 ASP A N 1
ATOM 753 C CA . ASP A 1 89 ? 5.328 -10.749 -13.678 1.00 90.50 89 ASP A CA 1
ATOM 754 C C . ASP A 1 89 ? 4.848 -9.485 -14.392 1.00 90.50 89 ASP A C 1
ATOM 756 O O . ASP A 1 89 ? 3.698 -9.378 -14.813 1.00 90.50 89 ASP A O 1
ATOM 760 N N . ILE A 1 90 ? 5.746 -8.525 -14.585 1.00 87.12 90 ILE A N 1
ATOM 761 C CA . ILE A 1 90 ? 5.400 -7.248 -15.220 1.00 87.12 90 ILE A CA 1
ATOM 762 C C . ILE A 1 90 ? 4.993 -7.359 -16.701 1.00 87.12 90 ILE A C 1
ATOM 764 O O . ILE A 1 90 ? 4.574 -6.359 -17.283 1.00 87.12 90 ILE A O 1
ATOM 768 N N . ASN A 1 91 ? 5.094 -8.542 -17.320 1.00 86.19 91 ASN A N 1
ATOM 769 C CA . ASN A 1 91 ? 4.554 -8.785 -18.661 1.00 86.19 91 ASN A CA 1
ATOM 770 C C . ASN A 1 91 ? 3.049 -9.092 -18.648 1.00 86.19 91 ASN A C 1
ATOM 772 O O . ASN A 1 91 ? 2.411 -9.077 -19.702 1.00 86.19 91 ASN A O 1
ATOM 776 N N . ARG A 1 92 ? 2.469 -9.357 -17.473 1.00 89.56 92 ARG A N 1
ATOM 777 C CA . ARG A 1 92 ? 1.029 -9.510 -17.283 1.00 89.56 92 ARG A CA 1
ATOM 778 C C . ARG A 1 92 ? 0.416 -8.192 -16.813 1.00 89.56 92 ARG A C 1
ATOM 780 O O . ARG A 1 92 ? 0.959 -7.483 -15.971 1.00 89.56 92 ARG A O 1
ATOM 787 N N . SER A 1 93 ? -0.771 -7.885 -17.327 1.00 87.62 93 SER A N 1
ATOM 788 C CA . SER A 1 93 ? -1.614 -6.839 -16.754 1.00 87.62 93 SER A CA 1
ATOM 789 C C . SER A 1 93 ? -2.308 -7.376 -15.505 1.00 87.62 93 SER A C 1
ATOM 791 O O . SER A 1 93 ? -3.088 -8.324 -15.593 1.00 87.62 93 SER A O 1
ATOM 793 N N . TYR A 1 94 ? -2.013 -6.770 -14.359 1.00 86.19 94 TYR A N 1
ATOM 794 C CA . TYR A 1 94 ? -2.719 -7.009 -13.106 1.00 86.19 94 TYR A CA 1
ATOM 795 C C . TYR A 1 94 ? -3.572 -5.794 -12.756 1.00 86.19 94 TYR A C 1
ATOM 797 O O . TYR A 1 94 ? -3.136 -4.650 -12.903 1.00 86.19 94 TYR A O 1
ATOM 805 N N . SER A 1 95 ? -4.770 -6.043 -12.245 1.00 88.12 95 SER A N 1
ATOM 806 C CA . SER A 1 95 ? -5.485 -5.064 -11.432 1.00 88.12 95 SER A CA 1
ATOM 807 C C . SER A 1 95 ? -4.755 -4.849 -10.101 1.00 88.12 95 SER A C 1
ATOM 809 O O . SER A 1 95 ? -4.024 -5.720 -9.626 1.00 88.12 95 SER A O 1
ATOM 811 N N . HIS A 1 96 ? -4.968 -3.694 -9.466 1.00 84.75 96 HIS A N 1
ATOM 812 C CA . HIS A 1 96 ? -4.438 -3.424 -8.122 1.00 84.75 96 HIS A CA 1
ATOM 813 C C . HIS A 1 96 ? -4.847 -4.513 -7.124 1.00 84.75 96 HIS A C 1
ATOM 815 O O . HIS A 1 96 ? -4.051 -4.957 -6.301 1.00 84.75 96 HIS A O 1
ATOM 821 N N . ASP A 1 97 ? -6.077 -4.993 -7.271 1.00 87.00 97 ASP A N 1
ATOM 822 C CA . ASP A 1 97 ? -6.674 -6.025 -6.442 1.00 87.00 97 ASP A CA 1
ATOM 823 C C . ASP A 1 97 ? -5.914 -7.348 -6.524 1.00 87.00 97 ASP A C 1
ATOM 825 O O . ASP A 1 97 ? -5.552 -7.918 -5.494 1.00 87.00 97 ASP A O 1
ATOM 829 N N . GLU A 1 98 ? -5.604 -7.791 -7.742 1.00 90.19 98 GLU A N 1
ATOM 830 C CA . GLU A 1 98 ? -4.817 -9.002 -7.965 1.00 90.19 98 GLU A CA 1
ATOM 831 C C . GLU A 1 98 ? -3.403 -8.874 -7.398 1.00 90.19 98 GLU A C 1
ATOM 833 O O . GLU A 1 98 ? -2.895 -9.832 -6.816 1.00 90.19 98 GLU A O 1
ATOM 838 N N . VAL A 1 99 ? -2.763 -7.708 -7.543 1.00 90.81 99 VAL A N 1
ATOM 839 C CA . VAL A 1 99 ? -1.427 -7.474 -6.974 1.00 90.81 99 VAL A CA 1
ATOM 840 C C . VAL A 1 99 ? -1.474 -7.602 -5.455 1.00 90.81 99 VAL A C 1
ATOM 842 O O . VAL A 1 99 ? -0.657 -8.319 -4.879 1.00 90.81 99 VAL A O 1
ATOM 845 N N . PHE A 1 100 ? -2.443 -6.961 -4.801 1.00 90.50 100 PHE A N 1
ATOM 846 C CA . PHE A 1 100 ? -2.589 -7.053 -3.351 1.00 90.50 100 PHE A CA 1
ATOM 847 C C . PHE A 1 100 ? -2.815 -8.500 -2.894 1.00 90.50 100 PHE A C 1
ATOM 849 O O . PHE A 1 100 ? -2.130 -8.970 -1.985 1.00 90.50 100 PHE A O 1
ATOM 856 N N . ASP A 1 101 ? -3.708 -9.238 -3.557 1.00 91.44 101 ASP A N 1
ATOM 857 C CA . ASP A 1 101 ? -4.001 -10.632 -3.209 1.00 91.44 101 ASP A CA 1
ATOM 858 C C . ASP A 1 101 ? -2.784 -11.548 -3.407 1.00 91.44 101 ASP A C 1
ATOM 860 O O . ASP A 1 101 ? -2.552 -12.463 -2.611 1.00 91.44 101 ASP A O 1
ATOM 864 N N . LEU A 1 102 ? -1.971 -11.300 -4.439 1.00 92.81 102 LEU A N 1
ATOM 865 C CA . LEU A 1 102 ? -0.702 -11.999 -4.642 1.00 92.81 102 LEU A CA 1
ATOM 866 C C . LEU A 1 102 ? 0.296 -11.708 -3.522 1.00 92.81 102 LEU A C 1
ATOM 868 O O . LEU A 1 102 ? 0.956 -12.637 -3.058 1.00 92.81 102 LEU A O 1
ATOM 872 N N . MET A 1 103 ? 0.389 -10.458 -3.064 1.00 93.00 103 MET A N 1
ATOM 873 C CA . MET A 1 103 ? 1.274 -10.100 -1.954 1.00 93.00 103 MET A CA 1
ATOM 874 C C . MET A 1 103 ? 0.807 -10.722 -0.637 1.00 93.00 103 MET A C 1
ATOM 876 O O . MET A 1 103 ? 1.629 -11.250 0.109 1.00 93.00 103 MET A O 1
ATOM 880 N N . VAL A 1 104 ? -0.503 -10.738 -0.364 1.00 92.81 104 VAL A N 1
ATOM 881 C CA . VAL A 1 104 ? -1.061 -11.381 0.840 1.00 92.81 104 VAL A CA 1
ATOM 882 C C . VAL A 1 104 ? -0.744 -12.873 0.856 1.00 92.81 104 VAL A C 1
ATOM 884 O O . VAL A 1 104 ? -0.329 -13.391 1.892 1.00 92.81 104 VAL A O 1
ATOM 887 N N . LYS A 1 105 ? -0.889 -13.559 -0.287 1.00 93.50 105 LYS A N 1
ATOM 888 C CA . LYS A 1 105 ? -0.559 -14.989 -0.416 1.00 93.50 105 LYS A CA 1
ATOM 889 C C . LYS A 1 105 ? 0.912 -15.292 -0.133 1.00 93.50 105 LYS A C 1
ATOM 891 O O . LYS A 1 105 ? 1.213 -16.386 0.330 1.00 93.50 105 LYS A O 1
ATOM 896 N N . GLN A 1 106 ? 1.810 -14.356 -0.430 1.00 93.06 106 GLN A N 1
ATOM 897 C CA . GLN A 1 106 ? 3.253 -14.542 -0.269 1.00 93.06 106 GLN A CA 1
ATOM 898 C C . GLN A 1 106 ? 3.765 -14.143 1.116 1.00 93.06 106 GLN A C 1
ATOM 900 O O . GLN A 1 106 ? 4.642 -14.813 1.652 1.00 93.06 106 GLN A O 1
ATOM 905 N N . HIS A 1 107 ? 3.231 -13.064 1.692 1.00 92.56 107 HIS A N 1
ATOM 906 C CA . HIS A 1 107 ? 3.833 -12.422 2.859 1.00 92.56 107 HIS A CA 1
ATOM 907 C C . HIS A 1 107 ? 2.933 -12.339 4.093 1.00 92.56 107 HIS A C 1
ATOM 909 O O . HIS A 1 107 ? 3.427 -11.958 5.145 1.00 92.56 107 HIS A O 1
ATOM 915 N N . SER A 1 108 ? 1.659 -12.730 4.016 1.00 93.00 108 SER A N 1
ATOM 916 C CA . SER A 1 108 ? 0.597 -12.404 4.985 1.00 93.00 108 SER A CA 1
ATOM 917 C C . SER A 1 108 ? 0.147 -10.941 4.936 1.00 93.00 108 SER A C 1
ATOM 919 O O . SER A 1 108 ? 0.882 -10.018 4.578 1.00 93.00 108 SER A O 1
ATOM 921 N N . ARG A 1 109 ? -1.097 -10.717 5.366 1.00 92.00 109 ARG A N 1
ATOM 922 C CA . ARG A 1 109 ? -1.668 -9.378 5.545 1.00 92.00 109 ARG A CA 1
ATOM 923 C C . ARG A 1 109 ? -0.923 -8.581 6.617 1.00 92.00 109 ARG A C 1
ATOM 925 O O . ARG A 1 109 ? -0.718 -7.382 6.445 1.00 92.00 109 ARG A O 1
ATOM 932 N N . PHE A 1 110 ? -0.520 -9.231 7.710 1.00 95.19 110 PHE A N 1
ATOM 933 C CA . PHE A 1 110 ? 0.135 -8.553 8.824 1.00 95.19 110 PHE A CA 1
ATOM 934 C C . PHE A 1 110 ? 1.502 -7.996 8.427 1.00 95.19 110 PHE A C 1
ATOM 936 O O . PHE A 1 110 ? 1.795 -6.836 8.712 1.00 95.19 110 PHE A O 1
ATOM 943 N N . HIS A 1 111 ? 2.294 -8.769 7.683 1.00 95.44 111 HIS A N 1
ATOM 944 C CA . HIS A 1 111 ? 3.570 -8.290 7.149 1.00 95.44 111 HIS A CA 1
ATOM 945 C C . HIS A 1 111 ? 3.391 -7.068 6.250 1.00 95.44 111 HIS A C 1
ATOM 947 O O . HIS A 1 111 ? 4.108 -6.086 6.400 1.00 95.44 111 HIS A O 1
ATOM 953 N N . ILE A 1 112 ? 2.385 -7.070 5.369 1.00 93.31 112 ILE A N 1
ATOM 954 C CA . ILE A 1 112 ? 2.075 -5.901 4.532 1.00 93.31 112 ILE A CA 1
ATOM 955 C C . ILE A 1 112 ? 1.749 -4.677 5.404 1.00 93.31 112 ILE A C 1
ATOM 957 O O . ILE A 1 112 ? 2.239 -3.577 5.132 1.00 93.31 112 ILE A O 1
ATOM 961 N N . VAL A 1 113 ? 0.971 -4.857 6.482 1.00 93.06 113 VAL A N 1
ATOM 962 C CA . VAL A 1 113 ? 0.710 -3.790 7.462 1.00 93.06 113 VAL A CA 1
ATOM 963 C C . VAL A 1 113 ? 2.001 -3.255 8.063 1.00 93.06 113 VAL A C 1
ATOM 965 O O . VAL A 1 113 ? 2.185 -2.039 8.097 1.00 93.06 113 VAL A O 1
ATOM 968 N N . LEU A 1 114 ? 2.905 -4.121 8.506 1.00 94.31 114 LEU A N 1
ATOM 969 C CA . LEU A 1 114 ? 4.172 -3.696 9.096 1.00 94.31 114 LEU A CA 1
ATOM 970 C C . LEU A 1 114 ? 5.063 -2.954 8.095 1.00 94.31 114 LEU A C 1
ATOM 972 O O . LEU A 1 114 ? 5.559 -1.870 8.411 1.00 94.31 114 LEU A O 1
ATOM 976 N N . SER A 1 115 ? 5.215 -3.504 6.894 1.00 92.69 115 SER A N 1
ATOM 977 C CA . SER A 1 115 ? 6.143 -3.015 5.875 1.00 92.69 115 SER A CA 1
ATOM 978 C C . SER A 1 115 ? 5.713 -1.679 5.272 1.00 92.69 115 SER A C 1
ATOM 980 O O . SER A 1 115 ? 6.545 -0.797 5.068 1.00 92.69 115 SER A O 1
ATOM 982 N N . VAL A 1 116 ? 4.414 -1.493 5.021 1.00 89.50 116 VAL A N 1
ATOM 983 C CA . VAL A 1 116 ? 3.914 -0.316 4.288 1.00 89.50 116 VAL A CA 1
ATOM 984 C C . VAL A 1 116 ? 3.218 0.693 5.198 1.00 89.50 116 VAL A C 1
ATOM 986 O O . VAL A 1 116 ? 3.372 1.906 5.050 1.00 89.50 116 VAL A O 1
ATOM 989 N N . TYR A 1 117 ? 2.433 0.208 6.154 1.00 88.75 117 TYR A N 1
ATOM 990 C CA . TYR A 1 117 ? 1.372 1.006 6.762 1.00 88.75 117 TYR A CA 1
ATOM 991 C C . TYR A 1 117 ? 1.636 1.403 8.216 1.00 88.75 117 TYR A C 1
ATOM 993 O O . TYR A 1 117 ? 1.173 2.453 8.670 1.00 88.75 117 TYR A O 1
ATOM 1001 N N . ALA A 1 118 ? 2.390 0.595 8.960 1.00 91.06 118 ALA A N 1
ATOM 1002 C CA . ALA A 1 118 ? 2.559 0.753 10.398 1.00 91.06 118 ALA A CA 1
ATOM 1003 C C . ALA A 1 118 ? 3.227 2.080 10.763 1.00 91.06 118 ALA A C 1
ATOM 1005 O O . ALA A 1 118 ? 2.742 2.800 11.635 1.00 91.06 118 ALA A O 1
ATOM 1006 N N . LYS A 1 119 ? 4.317 2.443 10.081 1.00 89.25 119 LYS A N 1
ATOM 1007 C CA . LYS A 1 119 ? 5.076 3.665 10.380 1.00 89.25 119 LYS A CA 1
ATOM 1008 C C . LYS A 1 119 ? 4.232 4.945 10.261 1.00 89.25 119 LYS A C 1
ATOM 1010 O O . LYS A 1 119 ? 4.161 5.676 11.255 1.00 89.25 119 LYS A O 1
ATOM 1015 N N . PRO A 1 120 ? 3.584 5.249 9.116 1.00 86.94 120 PRO A N 1
ATOM 1016 C CA . PRO A 1 120 ? 2.752 6.445 9.018 1.00 86.94 120 PRO A CA 1
ATOM 1017 C C . PRO A 1 120 ? 1.565 6.394 9.990 1.00 86.94 120 PRO A C 1
ATOM 1019 O O . PRO A 1 120 ? 1.262 7.407 10.625 1.00 86.94 120 PRO A O 1
ATOM 1022 N N . LEU A 1 121 ? 0.937 5.225 10.179 1.00 90.06 121 LEU A N 1
ATOM 1023 C CA . LEU A 1 121 ? -0.177 5.049 11.118 1.00 90.06 121 LEU A CA 1
ATOM 1024 C C . LEU A 1 121 ? 0.218 5.383 12.557 1.00 90.06 121 LEU A C 1
ATOM 1026 O O . LEU A 1 121 ? -0.441 6.188 13.216 1.00 90.06 121 LEU A O 1
ATOM 1030 N N . LEU A 1 122 ? 1.304 4.794 13.049 1.00 91.19 122 LEU A N 1
ATOM 1031 C CA . LEU A 1 122 ? 1.773 5.003 14.414 1.00 91.19 122 LEU A CA 1
ATOM 1032 C C . LEU A 1 122 ? 2.195 6.458 14.643 1.00 91.19 122 LEU A C 1
ATOM 1034 O O . LEU A 1 122 ? 1.863 7.018 15.689 1.00 91.19 122 LEU A O 1
ATOM 1038 N N . ALA A 1 123 ? 2.832 7.101 13.660 1.00 89.81 123 ALA A N 1
ATOM 1039 C CA . ALA A 1 123 ? 3.151 8.528 13.724 1.00 89.81 123 ALA A CA 1
ATOM 1040 C C . ALA A 1 123 ? 1.883 9.397 13.841 1.00 89.81 123 ALA A C 1
ATOM 1042 O O . ALA A 1 123 ? 1.833 10.325 14.652 1.00 89.81 123 ALA A O 1
ATOM 1043 N N . ALA A 1 124 ? 0.823 9.065 13.097 1.00 88.06 124 ALA A N 1
ATOM 1044 C CA . ALA A 1 124 ? -0.464 9.756 13.183 1.00 88.06 124 ALA A CA 1
ATOM 1045 C C . ALA A 1 124 ? -1.117 9.631 14.553 1.00 88.06 124 ALA A C 1
ATOM 1047 O O . ALA A 1 124 ? -1.599 10.615 15.117 1.00 88.06 124 ALA A O 1
ATOM 1048 N N . ILE A 1 125 ? -1.099 8.423 15.108 1.00 91.56 125 ILE A N 1
ATOM 1049 C CA . ILE A 1 125 ? -1.634 8.162 16.439 1.00 91.56 125 ILE A CA 1
ATOM 1050 C C . ILE A 1 125 ? -0.823 8.893 17.508 1.00 91.56 125 IL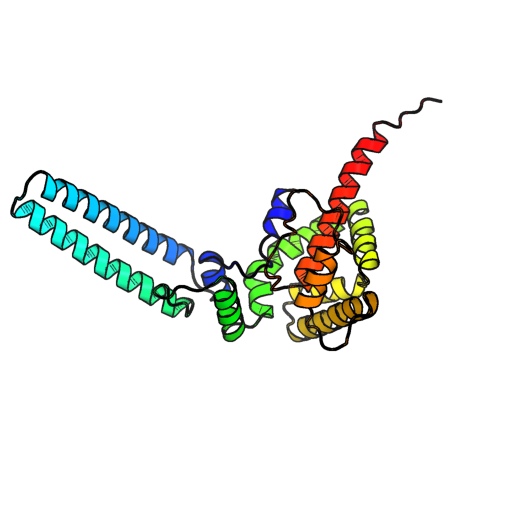E A C 1
ATOM 1052 O O . ILE A 1 125 ? -1.413 9.450 18.433 1.00 91.56 125 ILE A O 1
ATOM 1056 N N . GLN A 1 126 ? 0.507 8.910 17.411 1.00 91.38 126 GLN A N 1
ATOM 1057 C CA . GLN A 1 126 ? 1.357 9.648 18.349 1.00 91.38 126 GLN A CA 1
ATOM 1058 C C . GLN A 1 126 ? 1.050 11.147 18.316 1.00 91.38 126 GLN A C 1
ATOM 1060 O O . GLN A 1 126 ? 0.857 11.752 19.370 1.00 91.38 126 GLN A O 1
ATOM 1065 N N . TYR A 1 127 ? 0.912 11.726 17.120 1.00 89.31 127 TYR A N 1
ATOM 1066 C CA . TYR A 1 127 ? 0.493 13.116 16.965 1.00 89.31 127 TYR A CA 1
ATOM 1067 C C . TYR A 1 127 ? -0.880 13.374 17.599 1.00 89.31 127 TYR A C 1
ATOM 1069 O O . TYR A 1 127 ? -1.038 14.308 18.386 1.00 89.31 127 TYR A O 1
ATOM 1077 N N . ALA A 1 128 ? -1.867 12.520 17.307 1.00 89.81 128 ALA A N 1
ATOM 1078 C CA . ALA A 1 128 ? -3.199 12.648 17.882 1.00 89.81 128 ALA A CA 1
ATOM 1079 C C . ALA A 1 128 ? -3.158 12.574 19.412 1.00 89.81 128 ALA A C 1
ATOM 1081 O O . ALA A 1 128 ? -3.788 13.398 20.059 1.00 89.81 128 ALA A O 1
ATOM 1082 N N . LYS A 1 129 ? -2.376 11.657 19.997 1.00 90.44 129 LYS A N 1
ATOM 1083 C CA . LYS A 1 129 ? -2.190 11.536 21.454 1.00 90.44 129 LYS A CA 1
ATOM 1084 C C . LYS A 1 129 ? -1.563 12.780 22.085 1.00 90.44 129 LYS A C 1
ATOM 1086 O O . LYS A 1 129 ? -1.958 13.138 23.191 1.00 90.44 129 LYS A O 1
ATOM 1091 N N . ALA A 1 130 ? -0.616 13.425 21.403 1.00 90.62 130 ALA A N 1
ATOM 1092 C CA . ALA A 1 130 ? 0.013 14.658 21.878 1.00 90.62 130 ALA A CA 1
ATOM 1093 C C . ALA A 1 130 ? -0.967 15.846 21.900 1.00 90.62 130 ALA A C 1
ATOM 1095 O O . ALA A 1 130 ? -0.835 16.745 22.727 1.00 90.62 130 ALA A O 1
ATOM 1096 N N . ASN A 1 131 ? -1.986 15.836 21.036 1.00 90.88 131 ASN A N 1
ATOM 1097 C CA . ASN A 1 131 ? -3.059 16.824 21.031 1.00 90.88 131 ASN A CA 1
ATOM 1098 C C . ASN A 1 131 ? -4.294 16.276 21.769 1.00 90.88 131 ASN A C 1
ATOM 1100 O O . ASN A 1 131 ? -5.155 15.616 21.190 1.00 90.88 131 ASN A O 1
ATOM 1104 N N . THR A 1 132 ? -4.401 16.559 23.068 1.00 88.56 132 THR A N 1
ATOM 1105 C CA . THR A 1 132 ? -5.444 15.992 23.946 1.00 88.56 132 THR A CA 1
ATOM 1106 C C . THR A 1 132 ? -6.874 16.231 23.444 1.00 88.56 132 THR A C 1
ATOM 1108 O O . THR A 1 132 ? -7.723 15.342 23.569 1.00 88.56 132 THR A O 1
ATOM 1111 N N . GLY A 1 133 ? -7.139 17.390 22.830 1.00 91.88 133 GLY A N 1
ATOM 1112 C CA . GLY A 1 133 ? -8.427 17.720 22.218 1.00 91.88 133 GLY A CA 1
ATOM 1113 C C . GLY A 1 133 ? -8.750 16.825 21.021 1.00 91.88 133 GLY A C 1
ATOM 1114 O O . GLY A 1 133 ? -9.836 16.241 20.963 1.00 91.88 133 GLY A O 1
ATOM 1115 N N . LEU A 1 134 ? -7.790 16.655 20.109 1.00 91.19 134 LEU A N 1
ATOM 1116 C CA . LEU A 1 134 ? -7.911 15.743 18.972 1.00 91.19 134 LEU A CA 1
ATOM 1117 C C . LEU A 1 134 ? -8.052 14.287 19.434 1.00 91.19 134 LEU A C 1
ATOM 1119 O O . LEU A 1 134 ? -8.918 13.571 18.939 1.00 91.19 134 LEU A O 1
ATOM 1123 N N . TRP A 1 135 ? -7.268 13.854 20.426 1.00 93.44 135 TRP A N 1
ATOM 1124 C CA . TRP A 1 135 ? -7.345 12.498 20.974 1.00 93.44 135 TRP A CA 1
ATOM 1125 C C . TRP A 1 135 ? -8.716 12.183 21.575 1.00 93.44 135 TRP A C 1
ATOM 1127 O O . TRP A 1 135 ? -9.267 11.103 21.353 1.00 93.44 135 TRP A O 1
ATOM 1137 N N . LYS A 1 136 ? -9.290 13.130 22.329 1.00 94.38 136 LYS A N 1
ATOM 1138 C CA . LYS A 1 136 ? -10.632 12.987 22.907 1.00 94.38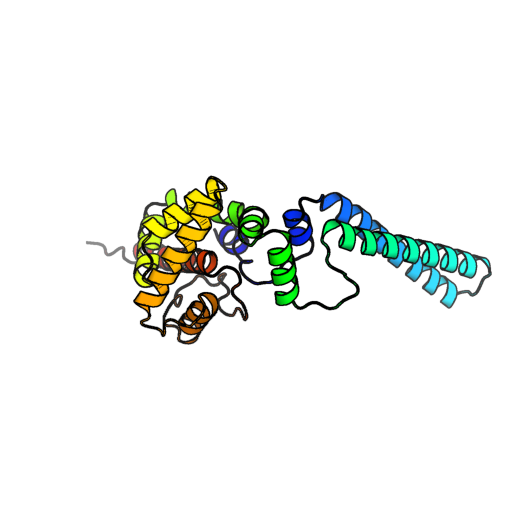 136 LYS A CA 1
ATOM 1139 C C . LYS A 1 136 ? -11.687 12.846 21.812 1.00 94.38 136 LYS A C 1
ATOM 1141 O O . LYS A 1 136 ? -12.530 11.958 21.906 1.00 94.38 136 LYS A O 1
ATOM 1146 N N . ARG A 1 137 ? -11.611 13.676 20.770 1.00 92.88 137 ARG A N 1
ATOM 1147 C CA . ARG A 1 137 ? -12.538 13.621 19.630 1.00 92.88 137 ARG A CA 1
ATOM 1148 C C . ARG A 1 137 ? -12.394 12.334 18.839 1.00 92.88 137 ARG A C 1
ATOM 1150 O O . ARG A 1 137 ? -13.392 11.700 18.548 1.00 92.88 137 ARG A O 1
ATOM 1157 N N . PHE A 1 138 ? -11.172 11.889 18.570 1.00 94.19 138 PHE A N 1
ATOM 1158 C CA . PHE A 1 138 ? -10.937 10.619 17.889 1.00 94.19 138 PHE A CA 1
ATOM 1159 C C . PHE A 1 138 ? -11.621 9.440 18.601 1.00 94.19 138 PHE A C 1
ATOM 1161 O O . PHE A 1 138 ? -12.296 8.641 17.959 1.00 94.19 138 PHE A O 1
ATOM 1168 N N . LYS A 1 139 ? -11.537 9.373 19.937 1.00 95.62 139 LYS A N 1
ATOM 1169 C CA . LYS A 1 139 ? -12.264 8.361 20.725 1.00 95.62 139 LYS A CA 1
ATOM 1170 C C . LYS A 1 139 ? -13.784 8.476 20.587 1.00 95.62 139 LYS A C 1
ATOM 1172 O O . LYS A 1 139 ? -14.467 7.457 20.593 1.00 95.62 139 LYS A O 1
ATOM 1177 N N . GLN A 1 140 ? -14.315 9.696 20.497 1.00 94.38 140 GLN A N 1
ATOM 1178 C CA . GLN A 1 140 ? -15.744 9.922 20.268 1.00 94.38 140 GLN A CA 1
ATOM 1179 C C . GLN A 1 140 ? -16.154 9.438 18.875 1.00 94.38 140 GLN A C 1
ATOM 1181 O O . GLN A 1 140 ? -17.135 8.715 18.766 1.00 94.38 140 GLN A O 1
ATOM 1186 N N . GLU A 1 141 ? -15.377 9.761 17.841 1.00 94.06 141 GLU A N 1
ATOM 1187 C CA . GLU A 1 141 ? -15.638 9.316 16.468 1.00 94.06 141 GLU A CA 1
ATOM 1188 C C . GLU A 1 141 ? -15.576 7.787 16.331 1.00 94.06 141 GLU A C 1
ATOM 1190 O O . GLU A 1 141 ? -16.389 7.221 15.612 1.00 94.06 141 GLU A O 1
ATOM 1195 N N . LEU A 1 142 ? -14.677 7.097 17.046 1.00 95.12 142 LEU A N 1
ATOM 1196 C CA . LEU A 1 142 ? -14.671 5.625 17.106 1.00 95.12 142 LEU A CA 1
ATOM 1197 C C . LEU A 1 142 ? -15.956 5.069 17.735 1.00 95.12 142 LEU A C 1
ATOM 1199 O O . LEU A 1 142 ? -16.571 4.149 17.200 1.00 95.12 142 LEU A O 1
ATOM 1203 N N . ARG A 1 143 ? -16.402 5.667 18.845 1.00 94.00 143 ARG A N 1
ATOM 1204 C CA . ARG A 1 143 ? -17.633 5.252 19.526 1.00 94.00 143 ARG A CA 1
ATOM 1205 C C . ARG A 1 143 ? -18.875 5.466 18.659 1.00 94.00 143 ARG A C 1
ATOM 1207 O O . ARG A 1 143 ? -19.793 4.657 18.725 1.00 94.00 143 ARG A O 1
ATOM 1214 N N . LEU A 1 144 ? -18.907 6.537 17.863 1.00 91.69 144 LEU A N 1
ATOM 1215 C CA . LEU A 1 144 ? -20.011 6.833 16.942 1.00 91.69 144 LEU A CA 1
ATOM 1216 C C . LEU A 1 144 ? -20.154 5.796 15.824 1.00 91.69 144 LEU A C 1
ATOM 1218 O O . LEU A 1 144 ? -21.228 5.700 15.245 1.00 91.69 144 LEU A O 1
ATOM 1222 N N . VAL A 1 145 ? -19.102 5.025 15.544 1.00 91.31 145 VAL A N 1
ATOM 1223 C CA . VAL A 1 145 ? -19.118 3.935 14.557 1.00 91.31 145 VAL A CA 1
ATOM 1224 C C . VAL A 1 145 ? -19.110 2.551 15.213 1.00 91.31 145 VAL A C 1
ATOM 1226 O O . VAL A 1 145 ? -18.777 1.560 14.570 1.00 91.31 145 VAL A O 1
ATOM 1229 N N . GLY A 1 146 ? -19.432 2.485 16.510 1.00 90.94 146 GLY A N 1
ATOM 1230 C CA . GLY A 1 146 ? -19.563 1.231 17.250 1.00 90.94 146 GLY A CA 1
ATOM 1231 C C . GLY A 1 146 ? -18.254 0.567 17.670 1.00 90.94 146 GLY A C 1
ATOM 1232 O O . GLY A 1 146 ? -18.289 -0.560 18.151 1.00 90.94 146 GLY A O 1
ATOM 1233 N N . ILE A 1 147 ? -17.107 1.236 17.530 1.00 95.06 147 ILE A N 1
ATOM 1234 C CA . ILE A 1 147 ? -15.798 0.660 17.856 1.00 95.06 147 ILE A CA 1
ATOM 1235 C C . ILE A 1 147 ? -15.298 1.157 19.215 1.00 95.06 147 ILE A C 1
ATOM 1237 O O . ILE A 1 147 ? -15.160 2.361 19.452 1.00 95.06 147 ILE A O 1
ATOM 1241 N N . ASP A 1 148 ? -14.949 0.226 20.105 1.00 94.31 148 ASP A N 1
ATOM 1242 C CA . ASP A 1 148 ? -14.275 0.547 21.362 1.00 94.31 148 ASP A CA 1
ATOM 1243 C C . ASP A 1 148 ? -12.820 0.961 21.092 1.00 94.31 148 ASP A C 1
ATOM 1245 O O . ASP A 1 148 ? -12.021 0.244 20.476 1.00 94.31 148 ASP A O 1
ATOM 1249 N N . TYR A 1 149 ? -12.440 2.122 21.629 1.00 93.62 149 TYR A N 1
ATOM 1250 C CA . TYR A 1 149 ? -11.070 2.621 21.580 1.00 93.62 149 TYR A CA 1
ATOM 1251 C C . TYR A 1 149 ? -10.056 1.633 22.181 1.00 93.62 149 TYR A C 1
ATOM 1253 O O . TYR A 1 149 ? -8.881 1.666 21.802 1.00 93.62 149 TYR A O 1
ATOM 1261 N N . ARG A 1 150 ? -10.462 0.784 23.139 1.00 94.38 150 ARG A N 1
ATOM 1262 C CA . ARG A 1 150 ? -9.585 -0.241 23.725 1.00 94.38 150 ARG A CA 1
ATOM 1263 C C . ARG A 1 150 ? -9.146 -1.254 22.674 1.00 94.38 150 ARG A C 1
ATOM 1265 O O . ARG A 1 150 ? -7.956 -1.545 22.608 1.00 94.38 150 ARG A O 1
ATOM 1272 N N . SER A 1 151 ? -10.058 -1.688 21.807 1.00 95.25 151 SER A N 1
ATOM 1273 C CA . SER A 1 151 ? -9.784 -2.611 20.697 1.00 95.25 151 SER A CA 1
ATOM 1274 C C . SER A 1 151 ? -8.787 -2.003 19.712 1.00 95.25 151 SER A C 1
ATOM 1276 O O . SER A 1 151 ? -7.778 -2.620 19.381 1.00 95.25 151 SER A O 1
ATOM 1278 N N . VAL A 1 152 ? -8.991 -0.732 19.344 1.00 95.12 152 VAL A N 1
ATOM 1279 C CA . VAL A 1 152 ? -8.035 0.030 18.520 1.00 95.12 152 VAL A CA 1
ATOM 1280 C C . VAL A 1 152 ? -6.678 0.168 19.215 1.00 95.12 152 VAL A C 1
ATOM 1282 O O . VAL A 1 152 ? -5.634 0.036 18.584 1.00 95.12 152 VAL A O 1
ATOM 1285 N N . THR A 1 153 ? -6.657 0.410 20.527 1.00 94.75 153 THR A N 1
ATOM 1286 C CA . THR A 1 153 ? -5.403 0.528 21.286 1.00 94.75 153 THR A CA 1
ATOM 1287 C C . THR A 1 153 ? -4.634 -0.792 21.311 1.00 94.75 153 THR A C 1
ATOM 1289 O O . THR A 1 153 ? -3.411 -0.771 21.181 1.00 94.75 153 THR A O 1
ATOM 1292 N N . SER A 1 154 ? -5.326 -1.923 21.462 1.00 96.56 154 SER A N 1
ATOM 1293 C CA . SER A 1 154 ? -4.721 -3.255 21.400 1.00 96.56 154 SER A CA 1
ATOM 1294 C C . SER A 1 154 ? -4.198 -3.574 20.000 1.00 96.56 154 SER A C 1
ATOM 1296 O O . SER A 1 154 ? -3.050 -3.992 19.887 1.00 96.56 154 SER A O 1
ATOM 1298 N N . LEU A 1 155 ? -4.951 -3.254 18.940 1.00 96.69 155 LEU A N 1
ATOM 1299 C CA . LEU A 1 155 ? -4.484 -3.400 17.556 1.00 96.69 155 LEU A CA 1
ATOM 1300 C C . LEU A 1 155 ? -3.192 -2.606 17.315 1.00 96.69 155 LEU A C 1
ATOM 1302 O O . LEU A 1 155 ? -2.214 -3.129 16.790 1.00 96.69 155 LEU A O 1
ATOM 1306 N N . LEU A 1 156 ? -3.158 -1.342 17.744 1.00 95.69 156 LEU A N 1
ATOM 1307 C CA . LEU A 1 156 ? -1.983 -0.481 17.590 1.00 95.69 156 LEU A CA 1
ATOM 1308 C C . LEU A 1 156 ? -0.780 -0.985 18.398 1.00 95.69 156 LEU A C 1
ATOM 1310 O O . LEU A 1 156 ? 0.355 -0.815 17.959 1.00 95.69 156 LEU A O 1
ATOM 1314 N N . LYS A 1 157 ? -1.010 -1.604 19.564 1.00 96.62 157 LYS A N 1
ATOM 1315 C CA . LYS A 1 157 ? 0.043 -2.285 20.329 1.00 96.62 157 LYS A CA 1
ATOM 1316 C C . LYS A 1 157 ? 0.550 -3.519 19.591 1.00 96.62 157 LYS A C 1
ATOM 1318 O O . LYS A 1 157 ? 1.759 -3.676 19.499 1.00 96.62 157 LYS A O 1
ATOM 1323 N N . ALA A 1 158 ? -0.338 -4.346 19.046 1.00 97.19 158 ALA A N 1
ATOM 1324 C CA . ALA A 1 158 ? 0.043 -5.521 18.270 1.00 97.19 158 ALA A CA 1
ATOM 1325 C C . ALA A 1 158 ? 0.900 -5.135 17.055 1.00 97.19 158 ALA A C 1
ATOM 1327 O O . ALA A 1 158 ? 1.951 -5.725 16.837 1.00 97.19 158 ALA A O 1
ATOM 1328 N N . ILE A 1 159 ? 0.526 -4.066 16.340 1.00 96.19 159 ILE A N 1
ATOM 1329 C CA . ILE A 1 159 ? 1.330 -3.497 15.246 1.00 96.19 159 ILE A CA 1
ATOM 1330 C C . ILE A 1 159 ? 2.689 -2.998 15.764 1.00 96.19 159 ILE A C 1
ATOM 1332 O O . ILE A 1 159 ? 3.723 -3.309 15.182 1.00 96.19 159 ILE A O 1
ATOM 1336 N N . TYR A 1 160 ? 2.710 -2.240 16.865 1.00 96.00 160 TYR A N 1
ATOM 1337 C CA . TYR A 1 160 ? 3.948 -1.689 17.430 1.00 96.00 160 TYR A CA 1
ATOM 1338 C C . TYR A 1 160 ? 4.930 -2.774 17.895 1.00 96.00 160 TYR A C 1
ATOM 1340 O O . TYR A 1 160 ? 6.131 -2.654 17.667 1.00 96.00 160 TYR A O 1
ATOM 1348 N N . TYR A 1 161 ? 4.421 -3.830 18.532 1.00 96.75 161 TYR A N 1
ATOM 1349 C CA . TYR A 1 161 ? 5.210 -4.964 19.017 1.00 96.75 161 TYR A CA 1
ATOM 1350 C C . TYR A 1 161 ? 5.371 -6.085 17.984 1.00 96.75 161 TYR A C 1
ATOM 1352 O O . TYR A 1 161 ? 5.972 -7.104 18.307 1.00 96.75 161 TYR A O 1
ATOM 1360 N N . GLN A 1 162 ? 4.858 -5.901 16.764 1.00 96.19 162 GLN A N 1
ATOM 1361 C CA . GLN A 1 162 ? 4.940 -6.876 15.674 1.00 96.19 162 GLN A CA 1
ATOM 1362 C C . GLN A 1 162 ? 4.374 -8.262 16.054 1.00 96.19 162 GLN A C 1
ATOM 1364 O O . GLN A 1 162 ? 4.918 -9.293 15.671 1.00 96.19 162 GLN A O 1
ATOM 1369 N N . ASN A 1 163 ? 3.270 -8.294 16.810 1.00 96.94 163 ASN A N 1
ATOM 1370 C CA . ASN A 1 163 ? 2.597 -9.528 17.223 1.00 96.94 163 ASN A CA 1
ATOM 1371 C C . ASN A 1 163 ? 1.411 -9.852 16.299 1.00 96.94 163 ASN A C 1
ATOM 1373 O O . ASN A 1 163 ? 0.346 -9.242 16.411 1.00 96.94 163 ASN A O 1
ATOM 1377 N N . GLU A 1 164 ? 1.592 -10.833 15.413 1.00 95.94 164 GLU A N 1
ATOM 1378 C CA . GLU A 1 164 ? 0.582 -11.240 14.428 1.00 95.94 164 GLU A CA 1
ATOM 1379 C C . GLU A 1 164 ? -0.658 -11.875 15.066 1.00 95.94 164 GLU A C 1
ATOM 1381 O O . GLU A 1 164 ? -1.784 -11.574 14.670 1.00 95.94 164 GLU A O 1
ATOM 1386 N N . THR A 1 165 ? -0.471 -12.711 16.089 1.00 95.81 165 THR A N 1
ATOM 1387 C CA . THR A 1 165 ? -1.573 -13.390 16.782 1.00 95.81 165 THR A CA 1
ATOM 1388 C C . THR A 1 165 ? -2.487 -12.379 17.468 1.00 95.81 165 THR A C 1
ATOM 1390 O O . THR A 1 165 ? -3.708 -12.423 17.300 1.00 95.81 165 THR A O 1
ATOM 1393 N N . ASP A 1 166 ? -1.900 -11.421 18.192 1.00 96.19 166 ASP A N 1
ATOM 1394 C CA . ASP A 1 166 ? -2.667 -10.346 18.830 1.00 96.19 166 ASP A CA 1
ATOM 1395 C C . ASP A 1 166 ? -3.323 -9.444 17.784 1.00 96.19 166 ASP A C 1
ATOM 1397 O O . ASP A 1 166 ? -4.449 -8.985 17.985 1.00 96.19 166 ASP A O 1
ATOM 1401 N N . TYR A 1 167 ? -2.640 -9.190 16.663 1.00 96.25 167 TYR A N 1
ATOM 1402 C CA . TYR A 1 167 ? -3.196 -8.415 15.561 1.00 96.25 167 TYR A CA 1
ATOM 1403 C C . TYR A 1 167 ? -4.455 -9.095 15.012 1.00 96.25 167 TYR A C 1
ATOM 1405 O O . TYR A 1 167 ? -5.506 -8.457 14.984 1.00 96.25 167 TYR A O 1
ATOM 1413 N N . ALA A 1 168 ? -4.398 -10.391 14.688 1.00 94.38 168 ALA A N 1
ATOM 1414 C CA . ALA A 1 168 ? -5.544 -11.161 14.205 1.00 94.38 168 ALA A CA 1
ATOM 1415 C C . ALA A 1 168 ? -6.709 -11.183 15.212 1.00 94.38 168 ALA A C 1
ATOM 1417 O O . ALA A 1 168 ? -7.858 -10.957 14.832 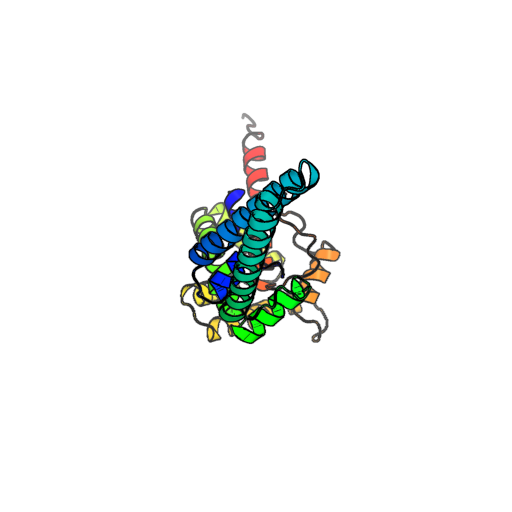1.00 94.38 168 ALA A O 1
ATOM 1418 N N . TYR A 1 169 ? -6.420 -11.369 16.504 1.00 95.25 169 TYR A N 1
ATOM 1419 C CA . TYR A 1 169 ? -7.438 -11.303 17.556 1.00 95.25 169 TYR A CA 1
ATOM 1420 C C . TYR A 1 169 ? -8.103 -9.918 17.636 1.00 95.25 169 TYR A C 1
ATOM 1422 O O . TYR A 1 169 ? -9.324 -9.800 17.749 1.00 95.25 169 TYR A O 1
ATOM 1430 N N . CYS A 1 170 ? -7.310 -8.846 17.548 1.00 95.12 170 CYS A N 1
ATOM 1431 C CA . CYS A 1 170 ? -7.834 -7.483 17.573 1.00 95.12 170 CYS A CA 1
ATOM 1432 C C . CYS A 1 170 ? -8.673 -7.159 16.331 1.00 95.12 170 CYS A C 1
ATOM 1434 O O . CYS A 1 170 ? -9.663 -6.437 16.455 1.00 95.12 170 CYS A O 1
ATOM 1436 N N . LEU A 1 171 ? -8.304 -7.685 15.158 1.00 94.00 171 LEU A N 1
ATOM 1437 C CA . LEU A 1 171 ? -9.101 -7.552 13.937 1.00 94.00 171 LEU A CA 1
ATOM 1438 C C . LEU A 1 171 ? -10.490 -8.158 14.106 1.00 94.00 171 LEU A C 1
ATOM 1440 O O . LEU A 1 171 ? -11.479 -7.473 13.856 1.00 94.00 171 LEU A O 1
ATOM 1444 N N . ASP A 1 172 ? -10.562 -9.405 14.569 1.00 93.56 172 ASP A N 1
ATOM 1445 C CA . ASP A 1 172 ? -11.827 -10.106 14.802 1.00 93.56 172 ASP A CA 1
ATOM 1446 C C . ASP A 1 172 ? -12.706 -9.355 15.816 1.00 93.56 172 ASP A C 1
ATOM 1448 O O . ASP A 1 172 ? -13.902 -9.156 15.596 1.00 93.56 172 ASP A O 1
ATOM 1452 N N . ALA A 1 173 ? -12.105 -8.837 16.892 1.00 94.19 173 ALA A N 1
ATOM 1453 C CA . ALA A 1 173 ? -12.822 -8.040 17.883 1.00 94.19 173 ALA A CA 1
ATOM 1454 C C . ALA A 1 173 ? -13.405 -6.739 17.299 1.00 94.19 173 ALA A C 1
ATOM 1456 O O . ALA A 1 173 ? -14.544 -6.387 17.616 1.00 94.19 173 ALA A O 1
ATOM 1457 N N . ILE A 1 174 ? -12.640 -6.016 16.471 1.00 95.00 174 ILE A N 1
ATOM 1458 C CA . ILE A 1 174 ? -13.096 -4.785 15.802 1.00 95.00 174 ILE A CA 1
ATOM 1459 C C . ILE A 1 174 ? -14.195 -5.110 14.786 1.00 95.00 174 ILE A C 1
ATOM 1461 O O . ILE A 1 174 ? -15.211 -4.418 14.755 1.00 95.00 174 ILE A O 1
ATOM 1465 N N . TYR A 1 175 ? -14.024 -6.172 14.000 1.00 93.69 175 TYR A N 1
ATOM 1466 C CA . TYR A 1 175 ? -15.014 -6.631 13.031 1.00 93.69 175 TYR A CA 1
ATOM 1467 C C . TYR A 1 175 ? -16.354 -6.959 13.703 1.00 93.69 175 TYR A C 1
ATOM 1469 O O . TYR A 1 175 ? -17.377 -6.396 13.323 1.00 93.69 175 TYR A O 1
ATOM 1477 N N . LYS A 1 176 ? -16.353 -7.767 14.772 1.00 92.19 176 LYS A N 1
ATOM 1478 C CA . LYS A 1 176 ? -17.568 -8.114 15.535 1.00 92.19 176 LYS A CA 1
ATOM 1479 C C . LYS A 1 176 ? -18.268 -6.895 16.133 1.00 92.19 176 LYS A C 1
ATOM 1481 O O . LYS A 1 176 ? -19.495 -6.827 16.134 1.00 92.19 176 LYS A O 1
ATOM 1486 N N . GLN A 1 177 ? -17.501 -5.928 16.641 1.00 92.69 177 GLN A N 1
ATOM 1487 C CA . GLN A 1 177 ? -18.045 -4.662 17.148 1.00 92.69 177 GLN A CA 1
ATOM 1488 C C . GLN A 1 177 ? -18.743 -3.872 16.041 1.00 92.69 177 GLN A C 1
ATOM 1490 O O . GLN A 1 177 ? -19.874 -3.426 16.227 1.00 92.69 177 GLN A O 1
ATOM 1495 N N . PHE A 1 178 ? -18.092 -3.750 14.883 1.00 91.00 178 PHE A N 1
ATOM 1496 C CA . PHE A 1 178 ? -18.651 -3.063 13.725 1.00 91.00 178 PHE A CA 1
ATOM 1497 C C . PHE A 1 178 ? -19.926 -3.756 13.230 1.00 91.00 178 PHE A C 1
ATOM 1499 O O . PHE A 1 178 ? -20.968 -3.121 13.113 1.00 91.00 178 PHE A O 1
ATOM 1506 N N . GLN A 1 179 ? -19.869 -5.071 13.016 1.00 90.31 179 GLN A N 1
ATOM 1507 C CA . GLN A 1 179 ? -20.999 -5.878 12.557 1.00 90.31 179 GLN A CA 1
ATOM 1508 C C . GLN A 1 179 ? -22.208 -5.764 13.497 1.00 90.31 179 GLN A C 1
ATOM 1510 O O . GLN A 1 179 ? -23.323 -5.513 13.043 1.00 90.31 179 GLN A O 1
ATOM 1515 N N . SER A 1 180 ? -21.979 -5.882 14.809 1.00 88.88 180 SER A N 1
ATOM 1516 C CA . SER A 1 180 ? -23.024 -5.749 15.831 1.00 88.88 180 SER A CA 1
ATOM 1517 C C . SER A 1 180 ? -23.665 -4.359 15.832 1.00 88.88 180 SER A C 1
ATOM 1519 O O . SER A 1 180 ? -24.886 -4.237 15.920 1.00 88.88 180 SER A O 1
ATOM 1521 N N . PHE A 1 181 ? -22.860 -3.304 15.675 1.00 87.19 181 PHE A N 1
ATOM 1522 C CA . PHE A 1 181 ? -23.353 -1.928 15.644 1.00 87.19 181 PHE A CA 1
ATOM 1523 C C . PHE A 1 181 ? -24.297 -1.662 14.466 1.00 87.19 181 PHE A C 1
ATOM 1525 O O . PHE A 1 181 ? -25.313 -0.993 14.648 1.00 87.19 181 PHE A O 1
ATOM 1532 N N . TYR A 1 182 ? -23.999 -2.211 13.286 1.00 81.31 182 TYR A N 1
ATOM 1533 C CA . TYR A 1 182 ? -24.851 -2.047 12.103 1.00 81.31 182 TYR A CA 1
ATOM 1534 C C . TYR A 1 182 ? -26.004 -3.044 11.994 1.00 81.31 182 TYR A C 1
ATOM 1536 O O . TYR A 1 182 ? -26.826 -2.903 11.093 1.00 81.31 182 TYR A O 1
ATOM 1544 N N . GLN A 1 183 ? -26.090 -4.028 12.896 1.00 74.38 183 GLN A N 1
ATOM 1545 C CA . GLN A 1 183 ? -27.136 -5.060 12.878 1.00 74.38 183 GLN A CA 1
ATOM 1546 C C . GLN A 1 183 ? -27.243 -5.788 11.521 1.00 74.38 183 GLN A C 1
ATOM 1548 O O . GLN A 1 183 ? -28.331 -6.178 11.101 1.00 74.38 183 GLN A O 1
ATOM 1553 N N . HIS A 1 184 ? -26.118 -5.951 10.820 1.00 68.50 184 HIS A N 1
ATOM 1554 C CA . HIS A 1 184 ? -26.077 -6.637 9.529 1.00 68.50 184 HIS A CA 1
ATOM 1555 C C . HIS A 1 184 ? -26.037 -8.163 9.691 1.00 68.50 184 HIS A C 1
ATOM 1557 O O . HIS A 1 184 ? -25.653 -8.686 10.738 1.00 68.50 184 HIS A O 1
ATOM 1563 N N . GLU A 1 185 ? -26.431 -8.872 8.630 1.00 62.62 185 GLU A N 1
ATOM 1564 C CA . GLU A 1 185 ? -26.365 -10.333 8.547 1.00 62.62 185 GLU A CA 1
ATOM 1565 C C . GLU A 1 185 ? -24.948 -10.850 8.850 1.00 62.62 185 GLU A C 1
ATOM 1567 O O . GLU A 1 185 ? -23.939 -10.216 8.520 1.00 62.62 185 GLU A O 1
ATOM 1572 N N . THR A 1 186 ? -24.868 -12.022 9.483 1.00 66.50 186 THR A N 1
ATOM 1573 C CA . THR A 1 186 ? -23.615 -12.603 9.992 1.00 66.50 186 THR A CA 1
ATOM 1574 C C . THR A 1 186 ? -22.595 -12.949 8.905 1.00 66.50 186 THR A C 1
ATOM 1576 O O . THR A 1 186 ? -21.418 -13.133 9.218 1.00 66.50 186 THR A O 1
ATOM 1579 N N . ASP A 1 187 ? -23.030 -12.990 7.644 1.00 75.62 187 ASP A N 1
ATOM 1580 C CA . ASP A 1 187 ? -22.303 -13.623 6.539 1.00 75.62 187 ASP A CA 1
ATOM 1581 C C . ASP A 1 187 ? -21.576 -12.621 5.622 1.00 75.62 187 ASP A C 1
ATOM 1583 O O . ASP A 1 187 ? -20.902 -13.017 4.672 1.00 75.62 187 ASP A O 1
ATOM 1587 N N . ARG A 1 188 ? -21.696 -11.314 5.887 1.00 81.75 188 ARG A N 1
ATOM 1588 C CA . ARG A 1 188 ? -20.987 -10.266 5.136 1.00 81.75 188 ARG A CA 1
ATOM 1589 C C . ARG A 1 188 ? -19.555 -10.118 5.631 1.00 81.75 188 ARG A C 1
ATOM 1591 O O . ARG A 1 188 ? -19.345 -9.931 6.821 1.00 81.75 188 ARG A O 1
ATOM 1598 N N . ASP A 1 189 ? -18.576 -10.121 4.730 1.00 88.62 189 ASP A N 1
ATOM 1599 C CA . ASP A 1 189 ? -17.191 -9.842 5.109 1.00 88.62 189 ASP A CA 1
ATOM 1600 C C . ASP A 1 189 ? -16.993 -8.379 5.561 1.00 88.62 189 ASP A C 1
ATOM 1602 O O . ASP A 1 189 ? -17.796 -7.484 5.277 1.00 88.62 189 ASP A O 1
ATOM 1606 N N . PHE A 1 190 ? -15.894 -8.129 6.277 1.00 90.19 190 PHE A N 1
ATOM 1607 C CA . PHE A 1 190 ? -15.644 -6.831 6.902 1.00 90.19 190 PHE A CA 1
ATOM 1608 C C . PHE A 1 190 ? -15.486 -5.681 5.893 1.00 90.19 190 PHE A C 1
ATOM 1610 O O . PHE A 1 190 ? -15.910 -4.559 6.168 1.00 90.19 190 PHE A O 1
ATOM 1617 N N . GLU A 1 191 ? -14.888 -5.933 4.729 1.00 89.62 191 GLU A N 1
ATOM 1618 C CA . GLU A 1 191 ? -14.732 -4.913 3.692 1.00 89.62 191 GLU A CA 1
ATOM 1619 C C . GLU A 1 191 ? -16.098 -4.497 3.140 1.00 89.62 191 GLU A C 1
ATOM 1621 O O . GLU A 1 191 ? -16.403 -3.301 3.094 1.00 89.62 191 GLU A O 1
ATOM 1626 N N . THR A 1 192 ? -16.936 -5.480 2.803 1.00 88.94 192 THR A N 1
ATOM 1627 C CA . THR A 1 192 ? -18.294 -5.257 2.299 1.00 88.94 192 THR A CA 1
ATOM 1628 C C . THR A 1 192 ? -19.114 -4.415 3.276 1.00 88.94 192 THR A C 1
ATOM 1630 O O . THR A 1 192 ? -19.718 -3.421 2.873 1.00 88.94 192 THR A O 1
ATOM 1633 N N . LEU A 1 193 ? -19.067 -4.733 4.575 1.00 89.06 193 LEU A N 1
ATOM 1634 C CA . LEU A 1 193 ? -19.777 -3.957 5.599 1.00 89.06 193 LEU A CA 1
ATOM 1635 C C . LEU A 1 193 ? -19.327 -2.491 5.652 1.00 89.06 193 LEU A C 1
ATOM 1637 O O . LEU A 1 193 ? -20.153 -1.587 5.785 1.00 89.06 193 LEU A O 1
ATOM 1641 N N . VAL A 1 194 ? -18.020 -2.232 5.563 1.00 89.25 194 VAL A N 1
ATOM 1642 C CA . VAL A 1 194 ? -17.494 -0.859 5.596 1.00 89.25 194 VAL A CA 1
ATOM 1643 C C . VAL A 1 194 ? -17.911 -0.085 4.344 1.00 89.25 194 VAL A C 1
ATOM 1645 O O . VAL A 1 194 ? -18.332 1.067 4.463 1.00 89.25 194 VAL A O 1
ATOM 1648 N N . LEU A 1 195 ? -17.842 -0.707 3.163 1.00 87.88 195 LEU A N 1
ATOM 1649 C CA . LEU A 1 195 ? -18.259 -0.093 1.898 1.00 87.88 195 LEU A CA 1
ATOM 1650 C C . LEU A 1 195 ? -19.759 0.228 1.869 1.00 87.88 195 LEU A C 1
ATOM 1652 O O . LEU A 1 195 ? -20.143 1.318 1.438 1.00 87.88 195 LEU A O 1
ATOM 1656 N N . GLU A 1 196 ? -20.608 -0.676 2.356 1.00 86.75 196 GLU A N 1
ATOM 1657 C CA . GLU A 1 196 ? -22.052 -0.444 2.473 1.00 86.75 196 GLU A CA 1
ATOM 1658 C C . GLU A 1 196 ? -22.340 0.726 3.425 1.00 86.75 196 GLU A C 1
ATOM 1660 O O . GLU A 1 196 ? -23.019 1.687 3.048 1.00 86.75 196 GLU A O 1
ATOM 1665 N N . ALA A 1 197 ? -21.745 0.714 4.622 1.00 84.88 197 ALA A N 1
ATOM 1666 C CA . ALA A 1 197 ? -21.934 1.769 5.616 1.00 84.88 197 ALA A CA 1
ATOM 1667 C C . ALA A 1 197 ? -21.477 3.155 5.108 1.00 84.88 197 ALA A C 1
ATOM 1669 O O . ALA A 1 197 ? -22.080 4.183 5.435 1.00 84.88 197 ALA A O 1
ATOM 1670 N N . MET A 1 198 ? -20.439 3.195 4.269 1.00 85.12 198 MET A N 1
ATOM 1671 C CA . MET A 1 198 ? -19.997 4.411 3.584 1.00 85.12 198 MET A CA 1
ATOM 1672 C C . MET A 1 198 ? -20.950 4.863 2.479 1.00 85.12 198 MET A C 1
ATOM 1674 O O . MET A 1 198 ? -21.263 6.049 2.401 1.00 85.12 198 MET A O 1
ATOM 1678 N N . SER A 1 199 ? -21.408 3.938 1.634 1.00 81.00 199 SER A N 1
ATOM 1679 C CA . SER A 1 199 ? -22.232 4.241 0.453 1.00 81.00 199 SER A CA 1
ATOM 1680 C C . SER A 1 199 ? -23.564 4.888 0.828 1.00 81.00 199 SER A C 1
ATOM 1682 O O . SER A 1 199 ? -24.055 5.773 0.130 1.00 81.00 199 SER A O 1
ATOM 1684 N N . PHE A 1 200 ? -24.119 4.511 1.980 1.00 76.50 200 PHE A N 1
ATOM 1685 C CA . PHE A 1 200 ? -25.336 5.113 2.523 1.00 76.50 200 PHE A CA 1
ATOM 1686 C C . PHE A 1 200 ? -25.087 6.381 3.353 1.00 76.50 200 PHE A C 1
ATOM 1688 O O . PHE A 1 200 ? -26.018 6.901 3.965 1.00 76.50 200 PHE A O 1
ATOM 1695 N N . ASN A 1 201 ? -23.850 6.894 3.391 1.00 73.69 201 ASN A N 1
ATOM 1696 C CA . ASN A 1 201 ? -23.438 8.007 4.252 1.00 73.69 201 ASN A CA 1
ATOM 1697 C C . ASN A 1 201 ? -23.842 7.800 5.727 1.00 73.69 201 ASN A C 1
ATOM 1699 O O . ASN A 1 201 ? -24.092 8.765 6.450 1.00 73.69 201 ASN A O 1
ATOM 1703 N N . LEU A 1 202 ? -23.912 6.547 6.188 1.00 74.44 202 LEU A N 1
ATOM 1704 C CA . LEU A 1 202 ? -24.252 6.234 7.579 1.00 74.44 202 LEU A CA 1
ATOM 1705 C C . LEU A 1 202 ? -23.081 6.579 8.502 1.00 74.44 202 LEU A C 1
ATOM 1707 O O . LEU A 1 202 ? -23.282 6.965 9.652 1.00 74.44 202 LEU A O 1
ATOM 1711 N N . ILE A 1 203 ? -21.858 6.510 7.967 1.00 79.38 203 ILE A N 1
ATOM 1712 C CA . ILE A 1 203 ? -20.620 6.892 8.646 1.00 79.38 203 ILE A CA 1
ATOM 1713 C C . ILE A 1 203 ? -19.657 7.659 7.763 1.00 79.38 203 ILE A C 1
ATOM 1715 O O . ILE A 1 203 ? -19.773 7.707 6.544 1.00 79.38 203 ILE A O 1
ATOM 1719 N N . PHE A 1 204 ? -18.669 8.260 8.430 1.00 82.94 204 PHE A N 1
ATOM 1720 C CA . PHE A 1 204 ? -17.550 8.953 7.801 1.00 82.94 204 PHE A CA 1
ATOM 1721 C C . PHE A 1 204 ? -17.980 10.150 6.941 1.00 82.94 204 PHE A C 1
ATOM 1723 O O . PHE A 1 204 ? -17.316 10.489 5.969 1.00 82.94 204 PHE A O 1
ATOM 1730 N N . THR A 1 205 ? -19.066 10.833 7.319 1.00 79.00 205 THR A N 1
ATOM 1731 C CA . THR A 1 205 ? -19.684 11.925 6.547 1.00 79.00 205 THR A CA 1
ATOM 1732 C C . THR A 1 205 ? -18.973 13.270 6.664 1.00 79.00 205 THR A C 1
ATOM 1734 O O . THR A 1 205 ? -19.086 14.098 5.760 1.00 79.00 205 THR A O 1
ATOM 1737 N N . ASN A 1 206 ? -18.173 13.476 7.714 1.00 81.19 206 ASN A N 1
ATOM 1738 C CA . ASN A 1 206 ? -17.520 14.756 8.015 1.00 81.19 206 ASN A CA 1
ATOM 1739 C C . ASN A 1 206 ? -15.985 14.661 8.017 1.00 81.19 206 ASN A C 1
ATOM 1741 O O . ASN A 1 206 ? -15.329 15.285 8.846 1.00 81.19 206 ASN A O 1
ATOM 1745 N N . THR A 1 207 ? -15.394 13.874 7.116 1.00 83.38 207 THR A N 1
ATOM 1746 C CA . THR A 1 207 ? -13.931 13.782 6.930 1.00 83.38 207 THR A CA 1
ATOM 1747 C C . THR A 1 207 ? -13.333 15.038 6.289 1.00 83.38 207 THR A C 1
ATOM 1749 O O . THR A 1 207 ? -14.019 15.782 5.593 1.00 83.38 207 THR A O 1
ATOM 1752 N N . THR A 1 208 ? -12.029 15.248 6.476 1.00 80.56 208 THR A N 1
ATOM 1753 C CA . THR A 1 208 ? -11.259 16.296 5.785 1.00 80.56 208 THR A CA 1
ATOM 1754 C C . THR A 1 208 ? -11.272 16.092 4.266 1.00 80.56 208 THR A C 1
ATOM 1756 O O . THR A 1 208 ? -11.338 14.958 3.794 1.00 80.56 208 THR A O 1
ATOM 1759 N N . SER A 1 209 ? -11.100 17.164 3.485 1.00 73.88 209 SER A N 1
ATOM 1760 C CA . SER A 1 209 ? -11.088 17.109 2.008 1.00 73.88 209 SER A CA 1
ATOM 1761 C C . SER A 1 209 ? -9.975 16.243 1.402 1.00 73.88 209 SER A C 1
ATOM 1763 O O . SER A 1 209 ? -10.076 15.798 0.265 1.00 73.88 209 SER A O 1
ATOM 1765 N N . CYS A 1 210 ? -8.908 15.979 2.156 1.00 70.19 210 CYS A N 1
ATOM 1766 C CA . CYS A 1 210 ? -7.828 15.075 1.759 1.00 70.19 210 CYS A CA 1
ATOM 1767 C C . CYS A 1 210 ? -8.131 13.581 1.984 1.00 70.19 210 CYS A C 1
ATOM 1769 O O . CYS A 1 210 ? -7.334 12.733 1.578 1.00 70.19 210 CYS A O 1
ATOM 1771 N N . PHE A 1 211 ? -9.251 13.244 2.632 1.00 76.94 211 PHE A N 1
ATOM 1772 C CA . PHE A 1 211 ? -9.681 11.862 2.812 1.00 76.94 211 PHE A CA 1
ATOM 1773 C C . PHE A 1 211 ? -10.493 11.404 1.598 1.00 76.94 211 PHE A C 1
ATOM 1775 O O . PHE A 1 211 ? -11.582 11.914 1.342 1.00 76.94 211 PHE A O 1
ATOM 1782 N N . LYS A 1 212 ? -9.968 10.421 0.866 1.00 74.75 212 LYS A N 1
ATOM 1783 C CA . LYS A 1 212 ? -10.672 9.793 -0.255 1.00 74.75 212 LYS A CA 1
ATOM 1784 C C . LYS A 1 212 ? -11.675 8.769 0.271 1.00 74.75 212 LYS A C 1
ATOM 1786 O O . LYS A 1 212 ? -11.262 7.729 0.785 1.00 74.75 212 LYS A O 1
ATOM 1791 N N . ARG A 1 213 ? -12.968 9.090 0.164 1.00 69.38 213 ARG A N 1
ATOM 1792 C CA . ARG A 1 213 ? -14.074 8.176 0.499 1.00 69.38 213 ARG A CA 1
ATOM 1793 C C . ARG A 1 213 ? -14.357 7.200 -0.632 1.00 69.38 213 ARG A C 1
ATOM 1795 O O . ARG A 1 213 ? -14.561 6.027 -0.364 1.00 69.38 213 ARG A O 1
ATOM 1802 N N . ASP A 1 214 ? -14.305 7.678 -1.868 1.00 67.62 214 ASP A N 1
ATOM 1803 C CA . ASP A 1 214 ? -14.652 6.883 -3.043 1.00 67.62 214 ASP A CA 1
ATOM 1804 C C . ASP A 1 214 ? -13.507 5.919 -3.375 1.00 67.62 214 ASP A C 1
ATOM 1806 O O . ASP A 1 214 ? -12.628 6.215 -4.186 1.00 67.62 214 ASP A O 1
ATOM 1810 N N . ASN A 1 215 ? -13.485 4.777 -2.690 1.00 68.81 215 ASN A N 1
ATOM 1811 C CA . ASN A 1 215 ? -12.584 3.672 -2.981 1.00 68.81 215 ASN A CA 1
ATOM 1812 C C . ASN A 1 215 ? -13.421 2.463 -3.387 1.00 68.81 215 ASN A C 1
ATOM 1814 O O . ASN A 1 215 ? -14.338 2.076 -2.670 1.00 68.81 215 ASN A O 1
ATOM 1818 N N . LEU A 1 216 ? -13.077 1.861 -4.525 1.00 67.19 216 LEU A N 1
ATOM 1819 C CA . LEU A 1 216 ? -13.740 0.653 -5.025 1.00 67.19 216 LEU A CA 1
ATOM 1820 C C . LEU A 1 216 ? -13.388 -0.593 -4.196 1.00 67.19 216 LEU A C 1
ATOM 1822 O O . LEU A 1 216 ? -14.159 -1.543 -4.193 1.00 67.19 216 LEU A O 1
ATOM 1826 N N . ARG A 1 217 ? -12.241 -0.572 -3.500 1.00 81.00 217 ARG A N 1
ATOM 1827 C CA . ARG A 1 217 ? -11.763 -1.654 -2.632 1.00 81.00 217 ARG A CA 1
ATOM 1828 C C . ARG A 1 217 ? -11.056 -1.105 -1.389 1.00 81.00 217 ARG A C 1
ATOM 1830 O O . ARG A 1 217 ? -10.207 -0.213 -1.498 1.00 81.00 217 ARG A O 1
ATOM 1837 N N . ILE A 1 218 ? -11.373 -1.653 -0.219 1.00 86.12 218 ILE A N 1
ATOM 1838 C CA . ILE A 1 218 ? -10.749 -1.372 1.079 1.00 86.12 218 ILE A CA 1
ATOM 1839 C C . ILE A 1 218 ? -10.062 -2.649 1.564 1.00 86.12 218 ILE A C 1
ATOM 1841 O O . ILE A 1 218 ? -10.646 -3.488 2.244 1.00 86.12 218 ILE A O 1
ATOM 1845 N N . THR A 1 219 ? -8.773 -2.778 1.258 1.00 86.56 219 THR A N 1
ATOM 1846 C CA . THR A 1 219 ? -8.018 -3.998 1.565 1.00 86.56 219 THR A CA 1
ATOM 1847 C C . THR A 1 219 ? -7.695 -4.150 3.048 1.00 86.56 219 THR A C 1
ATOM 1849 O O . THR A 1 219 ? -7.500 -5.273 3.514 1.00 86.56 219 THR A O 1
ATOM 1852 N N . LEU A 1 220 ? -7.681 -3.045 3.804 1.00 90.38 220 LEU A N 1
ATOM 1853 C CA . L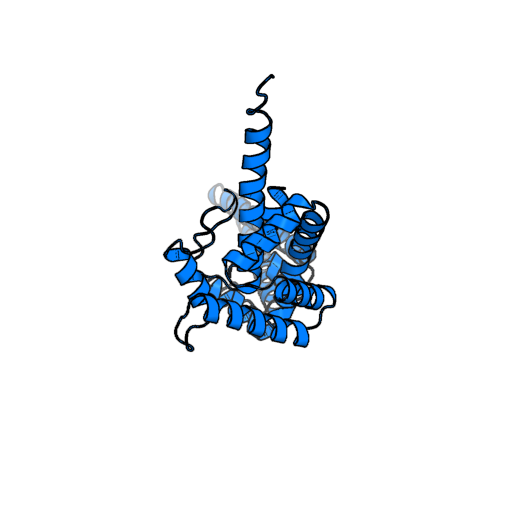EU A 1 220 ? -7.438 -3.008 5.251 1.00 90.38 220 LEU A CA 1
ATOM 1854 C C . LEU A 1 220 ? -8.553 -2.240 6.004 1.00 90.38 220 LEU A C 1
ATOM 1856 O O . LEU A 1 220 ? -8.315 -1.100 6.427 1.00 90.38 220 LEU A O 1
ATOM 1860 N N . PRO A 1 221 ? -9.770 -2.813 6.175 1.00 90.50 221 PRO A N 1
ATOM 1861 C CA . PRO A 1 221 ? -10.925 -2.114 6.751 1.00 90.50 221 PRO A CA 1
ATOM 1862 C C . PRO A 1 221 ? -10.680 -1.547 8.152 1.00 90.50 221 PRO A C 1
ATOM 1864 O O . PRO A 1 221 ? -11.088 -0.427 8.454 1.00 90.50 221 PRO A O 1
ATOM 1867 N N . GLU A 1 222 ? -9.931 -2.254 8.996 1.00 91.62 222 GLU A N 1
ATOM 1868 C CA . GLU A 1 222 ? -9.568 -1.795 10.334 1.00 91.62 222 GLU A CA 1
ATOM 1869 C C . GLU A 1 222 ? -8.750 -0.493 10.312 1.00 91.62 222 GLU A C 1
ATOM 1871 O O . GLU A 1 222 ? -8.981 0.416 11.115 1.00 91.62 222 GLU A O 1
ATOM 1876 N N . LEU A 1 223 ? -7.808 -0.372 9.372 1.00 91.25 223 LEU A N 1
ATOM 1877 C CA . LEU A 1 223 ? -6.925 0.787 9.269 1.00 91.25 223 LEU A CA 1
ATOM 1878 C C . LEU A 1 223 ? -7.665 1.942 8.604 1.00 91.25 223 LEU A C 1
ATOM 1880 O O . LEU A 1 223 ? -7.496 3.103 8.994 1.00 91.25 223 LEU A O 1
ATOM 1884 N N . PHE A 1 224 ? -8.536 1.608 7.650 1.00 90.19 224 PHE A N 1
ATOM 1885 C CA . PHE A 1 224 ? -9.463 2.543 7.043 1.00 90.19 224 PHE A CA 1
ATOM 1886 C C . PHE A 1 224 ? -10.355 3.210 8.098 1.00 90.19 224 PHE A C 1
ATOM 1888 O O . PHE A 1 224 ? -10.366 4.440 8.169 1.00 90.19 224 PHE A O 1
ATOM 1895 N N . ILE A 1 225 ? -11.024 2.436 8.963 1.00 91.31 225 ILE A N 1
ATOM 1896 C CA . ILE A 1 225 ? -11.894 2.960 10.031 1.00 91.31 225 ILE A CA 1
ATOM 1897 C C . ILE A 1 225 ? -11.112 3.887 10.965 1.00 91.31 225 ILE A C 1
ATOM 1899 O O . ILE A 1 225 ? -11.540 5.016 11.218 1.00 91.31 225 ILE A O 1
ATOM 1903 N N . ILE A 1 226 ? -9.938 3.451 11.444 1.00 92.38 226 ILE A N 1
ATOM 1904 C CA . ILE A 1 226 ? -9.089 4.260 12.334 1.00 92.38 226 ILE A CA 1
ATOM 1905 C C . ILE A 1 226 ? -8.791 5.614 11.696 1.00 92.38 226 ILE A C 1
ATOM 1907 O O . ILE A 1 226 ? -8.978 6.659 12.321 1.00 92.38 226 ILE A O 1
ATOM 1911 N N . LYS A 1 227 ? -8.361 5.620 10.436 1.00 88.75 227 LYS A N 1
ATOM 1912 C CA . LYS A 1 227 ? -8.052 6.858 9.725 1.00 88.75 227 LYS A CA 1
ATOM 1913 C C . LYS A 1 227 ? -9.293 7.705 9.468 1.00 88.75 227 LYS A C 1
ATOM 1915 O O . LYS A 1 227 ? -9.210 8.924 9.602 1.00 88.75 227 LYS A O 1
ATOM 1920 N N . ALA A 1 228 ? -10.411 7.100 9.084 1.00 89.38 228 ALA A N 1
ATOM 1921 C CA . ALA A 1 228 ? -11.650 7.815 8.819 1.00 89.38 228 ALA A CA 1
ATOM 1922 C C . ALA A 1 228 ? -12.111 8.563 10.077 1.00 89.38 228 ALA A C 1
ATOM 1924 O O . ALA A 1 228 ? -12.326 9.774 10.029 1.00 89.38 228 ALA A O 1
ATOM 1925 N N . CYS A 1 229 ? -12.119 7.894 11.233 1.00 92.06 229 CYS A N 1
ATOM 1926 C CA . CYS A 1 229 ? -12.390 8.521 12.527 1.00 92.06 229 CYS A CA 1
ATOM 1927 C C . CYS A 1 229 ? -11.376 9.625 12.867 1.00 92.06 229 CYS A C 1
ATOM 1929 O O . CYS A 1 229 ? -11.767 10.689 13.348 1.00 92.06 229 CYS A O 1
ATOM 1931 N N . LEU A 1 230 ? -10.082 9.419 12.590 1.00 91.06 230 LEU A N 1
ATOM 1932 C CA . LEU A 1 230 ? -9.045 10.438 12.801 1.00 91.06 230 LEU A CA 1
ATOM 1933 C C . LEU A 1 230 ? -9.296 11.680 11.925 1.00 91.06 230 LEU A C 1
ATOM 1935 O O . LEU A 1 230 ? -9.217 12.810 12.402 1.00 91.06 230 LEU A O 1
ATOM 1939 N N . SER A 1 231 ? -9.657 11.471 10.658 1.00 88.69 231 SER A N 1
ATOM 1940 C CA . SER A 1 231 ? -9.978 12.529 9.703 1.00 88.69 231 SER A CA 1
ATOM 1941 C C . SER A 1 231 ? -11.235 13.303 10.110 1.00 88.69 231 SER A C 1
ATOM 1943 O O . SER A 1 231 ? -11.219 14.533 10.094 1.00 88.69 231 SER A O 1
ATOM 1945 N N . GLN A 1 232 ? -12.298 12.623 10.551 1.00 89.25 232 GLN A N 1
ATOM 1946 C CA . GLN A 1 232 ? -13.494 13.294 11.074 1.00 89.25 232 GLN A CA 1
ATOM 1947 C C . GLN A 1 232 ? -13.182 14.145 12.308 1.00 89.25 232 GLN A C 1
ATOM 1949 O O . GLN A 1 232 ? -13.592 15.307 12.392 1.00 89.25 232 GLN A O 1
ATOM 1954 N N . ALA A 1 233 ? -12.404 13.592 13.243 1.00 90.19 233 ALA A N 1
ATOM 1955 C CA . ALA A 1 233 ? -12.004 14.299 14.451 1.00 90.19 233 ALA A CA 1
ATOM 1956 C C . ALA A 1 233 ? -11.219 15.577 14.119 1.00 90.19 233 ALA A C 1
ATOM 1958 O O . ALA A 1 233 ? -11.454 16.625 14.725 1.00 90.19 233 ALA A O 1
ATOM 1959 N N . MET A 1 234 ? -10.330 15.516 13.125 1.00 87.25 234 MET A N 1
ATOM 1960 C CA . MET A 1 234 ? -9.564 16.670 12.655 1.00 87.25 234 MET A CA 1
ATOM 1961 C C . MET A 1 234 ? -10.444 17.731 11.997 1.00 87.25 234 MET A C 1
ATOM 1963 O O . MET A 1 234 ? -10.356 18.897 12.377 1.00 87.25 234 MET A O 1
ATOM 1967 N N . ASN A 1 235 ? -11.326 17.336 11.077 1.00 83.50 235 ASN A N 1
ATOM 1968 C CA . ASN A 1 235 ? -12.190 18.269 10.353 1.00 83.50 235 ASN A CA 1
ATOM 1969 C C . ASN A 1 235 ? -13.052 19.098 11.320 1.00 83.50 235 ASN A C 1
ATOM 1971 O O . ASN A 1 235 ? -13.155 20.314 11.209 1.00 83.50 235 ASN A O 1
ATOM 1975 N N . ARG A 1 236 ? -13.593 18.461 12.365 1.00 69.75 236 ARG A N 1
ATOM 1976 C CA . ARG A 1 236 ? -14.379 19.156 13.399 1.00 69.75 236 ARG A CA 1
ATOM 1977 C C . ARG A 1 236 ? -13.530 20.024 14.332 1.00 69.75 236 ARG A C 1
ATOM 1979 O O . ARG A 1 236 ? -14.070 20.901 15.008 1.00 69.75 236 ARG A O 1
ATOM 1986 N N . THR A 1 237 ? -12.227 19.761 14.438 1.00 60.91 237 THR A N 1
ATOM 1987 C CA . THR A 1 237 ? -11.310 20.558 15.273 1.00 60.91 237 THR A CA 1
ATOM 1988 C C . THR A 1 237 ? -10.980 21.889 14.602 1.00 60.91 237 THR A C 1
ATOM 1990 O O . THR A 1 237 ? -10.988 22.909 15.286 1.00 60.91 237 THR A O 1
ATOM 1993 N N . GLU A 1 238 ? -10.810 21.900 13.277 1.00 54.81 238 GLU A N 1
ATOM 1994 C CA . GLU A 1 238 ? -10.625 23.129 12.488 1.00 54.81 238 GLU A CA 1
ATOM 1995 C C . GLU A 1 238 ? -11.862 24.047 12.580 1.00 54.81 238 GLU A C 1
ATOM 1997 O O . GLU A 1 238 ? -11.723 25.245 12.820 1.00 54.81 238 GLU A O 1
ATOM 2002 N N . TYR A 1 239 ? -13.079 23.486 12.556 1.00 46.12 239 TYR A N 1
ATOM 2003 C CA . TYR A 1 239 ? -14.309 24.267 12.763 1.00 46.12 239 TYR A CA 1
ATOM 2004 C C . TYR A 1 239 ? -14.397 24.933 14.145 1.00 46.12 239 TYR A C 1
ATOM 2006 O O . TYR A 1 239 ? -14.918 26.039 14.249 1.00 46.12 239 TYR A O 1
ATOM 2014 N N . HIS A 1 240 ? -13.884 24.301 15.210 1.00 43.59 240 HIS A N 1
ATOM 2015 C CA . HIS A 1 240 ? -13.916 24.899 16.552 1.00 43.59 240 HIS A CA 1
ATOM 2016 C C . HIS A 1 240 ? -12.854 25.979 16.775 1.00 43.59 240 HIS A C 1
ATOM 2018 O O . HIS A 1 240 ? -13.065 26.826 17.635 1.00 43.59 240 HIS A O 1
ATOM 2024 N N . GLN A 1 241 ? -11.758 25.999 16.010 1.00 38.06 241 GLN A N 1
ATOM 2025 C CA . GLN A 1 241 ? -10.814 27.122 16.064 1.00 38.06 241 GLN A CA 1
ATOM 2026 C C . GLN A 1 241 ? -11.398 28.376 15.392 1.00 38.06 241 GLN A C 1
ATOM 2028 O O . GLN A 1 241 ? -11.277 29.458 15.954 1.00 38.06 241 GLN A O 1
ATOM 2033 N N . CYS A 1 242 ? -12.150 28.238 14.293 1.00 30.52 242 CYS A N 1
ATOM 2034 C CA . CYS A 1 242 ? -12.816 29.382 13.654 1.00 30.52 242 CYS A CA 1
ATOM 2035 C C . CYS A 1 242 ? -14.036 29.923 14.424 1.00 30.52 242 CYS A C 1
ATOM 2037 O O . CYS A 1 242 ? -14.323 31.113 14.342 1.00 30.52 242 CYS A O 1
ATOM 2039 N N . THR A 1 243 ? -14.768 29.102 15.186 1.00 33.22 243 THR A N 1
ATOM 2040 C CA . THR A 1 243 ? -15.924 29.605 15.961 1.00 33.22 243 THR A CA 1
ATOM 2041 C C . THR A 1 243 ? -15.553 30.265 17.286 1.00 33.22 243 THR A C 1
ATOM 2043 O O . THR A 1 243 ? -16.335 31.066 17.787 1.00 33.22 243 THR A O 1
ATOM 2046 N N . VAL A 1 244 ? -14.385 29.965 17.865 1.00 38.12 244 VAL A N 1
ATOM 2047 C CA . VAL A 1 244 ? -13.961 30.602 19.128 1.00 38.12 244 VAL A CA 1
ATOM 2048 C C . VAL A 1 244 ? -13.391 32.006 18.884 1.00 38.12 244 VAL A C 1
ATOM 2050 O O . VAL A 1 244 ? -13.564 32.872 19.734 1.00 38.12 244 VAL A O 1
ATOM 2053 N N . GLU A 1 245 ? -12.831 32.290 17.703 1.00 36.03 245 GLU A N 1
ATOM 2054 C CA . GLU A 1 245 ? -12.409 33.654 17.330 1.00 36.03 245 GLU A CA 1
ATOM 2055 C C . GLU A 1 245 ? -13.581 34.583 16.952 1.00 36.03 245 GLU A C 1
ATOM 2057 O O . GLU A 1 245 ? -13.438 35.802 16.998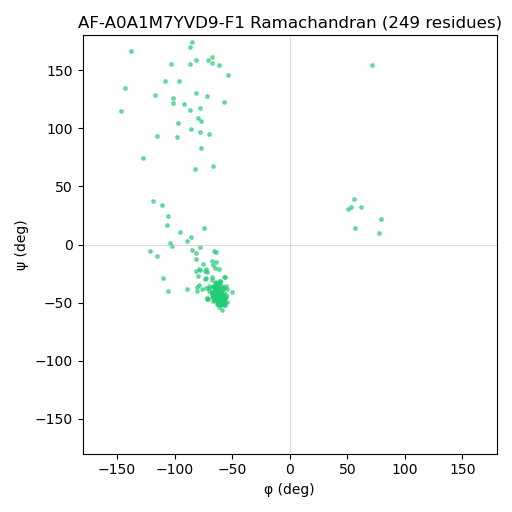 1.00 36.03 245 GLU A O 1
ATOM 2062 N N . HIS A 1 246 ? -14.768 34.038 16.652 1.00 34.00 246 HIS A N 1
ATOM 2063 C CA . HIS A 1 246 ? -15.958 34.824 16.287 1.00 34.00 246 HIS A CA 1
ATOM 2064 C C . HIS A 1 246 ? -17.022 34.954 17.386 1.00 34.00 246 HIS A C 1
ATOM 2066 O O . HIS A 1 246 ? -18.032 35.622 17.175 1.00 34.00 246 HIS A O 1
ATOM 2072 N N . LEU A 1 247 ? -16.796 34.382 18.572 1.00 33.47 247 LEU A N 1
ATOM 2073 C CA . LEU A 1 247 ? -17.669 34.553 19.742 1.00 33.47 247 LEU A CA 1
ATOM 2074 C C . LEU A 1 247 ? -17.003 35.375 20.853 1.00 33.47 247 LEU A C 1
ATOM 2076 O O . LEU A 1 247 ? -17.284 35.181 22.034 1.00 33.47 247 LEU A O 1
ATOM 2080 N N . GLY A 1 248 ? -16.172 36.347 20.464 1.00 31.44 248 GLY A N 1
ATOM 2081 C CA . GLY A 1 248 ? -15.851 37.509 21.291 1.00 31.44 248 GLY A CA 1
ATOM 2082 C C . GLY A 1 248 ? -17.088 38.388 21.484 1.00 31.44 248 GLY A C 1
ATOM 2083 O O . GLY A 1 248 ? -17.163 39.487 20.945 1.00 31.44 248 GLY A O 1
ATOM 2084 N N . PHE A 1 249 ? -18.079 37.879 22.217 1.00 30.31 249 PHE A N 1
ATOM 2085 C CA . PHE A 1 249 ? -19.118 38.703 22.815 1.00 30.31 249 PHE A CA 1
ATOM 2086 C C . PHE A 1 249 ? -18.527 39.368 24.050 1.00 30.31 249 PHE A C 1
ATOM 2088 O O . PHE A 1 249 ? -18.296 38.733 25.077 1.00 30.31 249 PHE A O 1
ATOM 2095 N N . SER A 1 250 ? -18.269 40.660 23.900 1.00 30.33 250 SER A N 1
ATOM 2096 C CA . SER A 1 250 ? -18.065 41.605 24.983 1.00 30.33 250 SER A CA 1
ATOM 2097 C C . SER A 1 250 ? -19.291 41.602 25.898 1.00 30.33 250 SER A C 1
ATOM 2099 O O . SER A 1 250 ? -20.397 41.896 25.442 1.00 30.33 250 SER A O 1
ATOM 2101 N N . PHE A 1 251 ? -19.072 41.320 27.177 1.00 33.78 251 PHE A N 1
ATOM 2102 C CA . PHE A 1 251 ? -19.763 41.977 28.281 1.00 33.78 251 PHE A CA 1
ATOM 2103 C C . PHE A 1 251 ? -18.711 42.372 29.311 1.00 33.78 251 PHE A C 1
ATOM 2105 O O . PHE A 1 251 ? -17.808 41.542 29.566 1.00 33.78 251 PHE A O 1
#

Secondary structure (DSSP, 8-state):
-HHHHHTTTT-SS---HHHHHHHHT--HHHHHHHHHHHHHHHHHHHHHHHHHHH---HHHHHHHHHHHHHHHHHHHHHHHHHHHHH---TTS---HHHHHHHHHHHH-HHHHIIIIIHHHHHHHHHHHHHSHHHHHHHHHHHHHTT--HHHHHHHHHHHHTT-HHHHHHHHHHHHHHHHHHHT--TTS-HHHHHHHHHHTTSS-TT--TTS----S--S-HHHHHHHHHHHHHHHHHHHHHHHHHT-----

Radius of gyration: 24.56 Å; Cα contacts (8 Å, |Δi|>4): 232; chains: 1; bounding box: 55×57×72 Å

Sequence (251 aa):
MKPLLNQLNNYTSILDIEHLYVIAGEDYSAFLKQYRHVVYLTGLTQYWQLQLKKRRTASNQKHFREARKAQANEYQRLTSQIYQDTRIDINRSYSHDEVFDLMVKQHSRFHIVLSVYAKPLLAAIQYAKANTGLWKRFKQELRLVGIDYRSVTSLLKAIYYQNETDYAYCLDAIYKQFQSFYQHETDRDFETLVLEAMSFNLIFTNTTSCFKRDNLRITLPELFIIKACLSQAMNRTEYHQCTVEHLGFSF

pLDDT: mean 85.69, std 15.44, range [30.31, 97.81]

Mean predicted aligned error: 7.69 Å

Organism: NCBI:txid1117707